Protein AF-A0A6I6A9C6-F1 (afdb_monomer_lite)

pLDDT: mean 93.81, std 5.61, range [63.25, 98.75]

Secondary structure (DSSP, 8-state):
-HHHHHHHHHHHHHHHHHHHHHHHHHHHHHHHHHHHHHHHHHHHHHHHHHHHHHHSSPPPSEEE-TT--EEEEHHHHHGGGGT-HHHHHT--TTS-TTSHHHHHHHT---GGGS-TT----BBTT-PBEESEEE-TTTS-BT----GGG-TT-GGG-EEEEEBSS--EETT-TT-B----S-TTSSTTSBSBGGGTEEEEEETTS-EEEEETTS-HHHHHHHHTPSS---HHHH---S----BSS-EEEEEEPP--TT-SEEEEEEEEE-TTS-EEEEEEEEEE-TTT-TTS-TT--PEEEEEE-TT--HHHHHHTSSGGGSS-HHHHHHHHHHHHHHHHTS--

Radius of gyration: 24.63 Å; chains: 1; bounding box: 53×82×63 Å

Structure (mmCIF, N/CA/C/O backbone):
data_AF-A0A6I6A9C6-F1
#
_entry.id   AF-A0A6I6A9C6-F1
#
loop_
_atom_site.group_PDB
_atom_site.id
_atom_site.type_symbol
_atom_site.label_atom_id
_atom_site.label_alt_id
_atom_site.label_comp_id
_atom_site.label_asym_id
_atom_site.label_entity_id
_atom_site.label_seq_id
_atom_site.pdbx_PDB_ins_code
_atom_site.Cartn_x
_atom_site.Cartn_y
_atom_site.Cartn_z
_atom_site.occupancy
_atom_site.B_iso_or_equiv
_atom_site.auth_seq_id
_atom_site.auth_comp_id
_atom_site.auth_asym_id
_atom_site.auth_atom_id
_atom_site.pdbx_PDB_model_num
ATOM 1 N N . MET A 1 1 ? 24.582 57.643 11.904 1.00 63.25 1 MET A N 1
ATOM 2 C CA . MET A 1 1 ? 24.305 56.625 12.946 1.00 63.25 1 MET A CA 1
ATOM 3 C C . MET A 1 1 ? 22.810 56.302 13.083 1.00 63.25 1 MET A C 1
ATOM 5 O O . MET A 1 1 ? 22.459 55.136 13.010 1.00 63.25 1 MET A O 1
ATOM 9 N N . GLN A 1 2 ? 21.915 57.295 13.163 1.00 69.06 2 GLN A N 1
ATOM 10 C CA . GLN A 1 2 ? 20.462 57.105 13.378 1.00 69.06 2 GLN A CA 1
ATOM 11 C C . GLN A 1 2 ? 19.704 56.294 12.297 1.00 69.06 2 GLN A C 1
ATOM 13 O O . GLN A 1 2 ? 18.764 55.567 12.618 1.00 69.06 2 GLN A O 1
ATOM 18 N N . ARG A 1 3 ? 20.130 56.362 11.024 1.00 76.12 3 ARG A N 1
ATOM 19 C CA . ARG A 1 3 ? 19.509 55.597 9.920 1.00 76.12 3 ARG A CA 1
ATOM 20 C C . ARG A 1 3 ? 19.696 54.080 10.058 1.00 76.12 3 ARG A C 1
ATOM 22 O O . ARG A 1 3 ? 18.767 53.334 9.784 1.00 76.12 3 ARG A O 1
ATOM 29 N N . TRP A 1 4 ? 20.856 53.634 10.542 1.00 85.12 4 TRP A N 1
ATOM 30 C CA . TRP A 1 4 ? 21.154 52.208 10.722 1.00 85.12 4 TRP A CA 1
ATOM 31 C C . TRP A 1 4 ? 20.394 51.603 11.904 1.00 85.12 4 TRP A C 1
ATOM 33 O O . TRP A 1 4 ? 19.909 50.484 11.802 1.00 85.12 4 TRP A O 1
ATOM 43 N N . ILE A 1 5 ? 20.211 52.369 12.985 1.00 90.38 5 ILE A N 1
ATOM 44 C CA . ILE A 1 5 ? 19.436 51.934 14.159 1.00 90.38 5 ILE A CA 1
ATOM 45 C C . ILE A 1 5 ? 17.993 51.608 13.760 1.00 90.38 5 ILE A C 1
ATOM 47 O O . ILE A 1 5 ? 17.482 50.552 14.113 1.00 90.38 5 ILE A O 1
ATOM 51 N N . SER A 1 6 ? 17.357 52.480 12.973 1.00 90.69 6 SER A N 1
ATOM 52 C CA . SER A 1 6 ? 15.967 52.278 12.537 1.00 90.69 6 SER A CA 1
ATOM 53 C C . SER A 1 6 ? 15.816 51.013 11.683 1.00 90.69 6 SER A C 1
ATOM 55 O O . SER A 1 6 ? 14.881 50.244 11.875 1.00 90.69 6 SER A O 1
ATOM 57 N N . VAL A 1 7 ? 16.774 50.759 10.786 1.00 94.19 7 VAL A N 1
ATOM 58 C CA . VAL A 1 7 ? 16.801 49.547 9.952 1.00 94.19 7 VAL A CA 1
ATOM 59 C C . VAL A 1 7 ? 16.990 48.287 10.803 1.00 94.19 7 VAL A C 1
ATOM 61 O O . VAL A 1 7 ? 16.280 47.307 10.598 1.00 94.19 7 VAL A O 1
ATOM 64 N N . ILE A 1 8 ? 17.886 48.321 11.796 1.00 95.12 8 ILE A N 1
ATOM 65 C CA . ILE A 1 8 ? 18.123 47.193 12.712 1.00 95.12 8 ILE A CA 1
ATOM 66 C C . ILE A 1 8 ? 16.869 46.878 13.534 1.00 95.12 8 ILE A C 1
ATOM 68 O O . ILE A 1 8 ? 16.498 45.715 13.648 1.00 95.12 8 ILE A O 1
ATOM 72 N N . VAL A 1 9 ? 16.187 47.895 14.069 1.00 94.94 9 VAL A N 1
ATOM 73 C CA . VAL A 1 9 ? 14.951 47.696 14.844 1.00 94.94 9 VAL A CA 1
ATOM 74 C C . VAL A 1 9 ? 13.868 47.038 13.987 1.00 94.94 9 VAL A C 1
ATOM 76 O O . VAL A 1 9 ? 13.233 46.086 14.434 1.00 94.94 9 VAL A O 1
ATOM 79 N N . VAL A 1 10 ? 13.689 47.489 12.743 1.00 95.50 10 VAL A N 1
ATOM 80 C CA . VAL A 1 10 ? 12.710 46.896 11.817 1.00 95.50 10 VAL A CA 1
ATOM 81 C C . VAL A 1 10 ? 13.062 45.441 11.484 1.00 95.50 10 VAL A C 1
ATOM 83 O O . VAL A 1 10 ? 12.184 44.581 11.517 1.00 95.50 10 VAL A O 1
ATOM 86 N N . LEU A 1 11 ? 14.338 45.136 11.234 1.00 96.19 11 LEU A N 1
ATOM 87 C CA . LEU A 1 11 ? 14.807 43.763 11.008 1.00 96.19 11 LEU A CA 1
ATOM 88 C C . LEU A 1 11 ? 14.559 42.854 12.220 1.00 96.19 11 LEU A C 1
ATOM 90 O O . LEU A 1 11 ? 14.068 41.740 12.055 1.00 96.19 11 LEU A O 1
ATOM 94 N N . LEU A 1 12 ? 14.846 43.332 13.434 1.00 96.19 12 LEU A N 1
ATOM 95 C CA . LEU A 1 12 ? 14.602 42.577 14.666 1.00 96.19 12 LEU A CA 1
ATOM 96 C C . LEU A 1 12 ? 13.112 42.285 14.876 1.00 96.19 12 LEU A C 1
ATOM 98 O O . LEU A 1 12 ? 12.758 41.175 15.270 1.00 96.19 12 LEU A O 1
ATOM 102 N N . LEU A 1 13 ? 12.237 43.244 14.563 1.00 96.12 13 LEU A N 1
ATOM 103 C CA . LEU A 1 13 ? 10.790 43.036 14.618 1.00 96.12 13 LEU A CA 1
ATOM 104 C C . LEU A 1 13 ? 10.323 41.987 13.602 1.00 96.12 13 LEU A C 1
ATOM 106 O O . LEU A 1 13 ? 9.527 41.123 13.960 1.00 96.12 13 LEU A O 1
ATOM 110 N N . ILE A 1 14 ? 10.835 42.012 12.367 1.00 95.19 14 ILE A N 1
ATOM 111 C CA . ILE A 1 14 ? 10.503 40.996 11.354 1.00 95.19 14 ILE A CA 1
ATOM 112 C C . ILE A 1 14 ? 10.921 39.598 11.831 1.00 95.19 14 ILE A C 1
ATOM 114 O O . ILE A 1 14 ? 10.122 38.666 11.756 1.00 95.19 14 ILE A O 1
ATOM 118 N N . ILE A 1 15 ? 12.141 39.449 12.356 1.00 95.75 15 ILE A N 1
ATOM 119 C CA . ILE A 1 15 ? 12.639 38.161 12.863 1.00 95.75 15 ILE A CA 1
ATOM 120 C C . ILE A 1 15 ? 11.771 37.659 14.024 1.00 95.75 15 ILE A C 1
ATOM 122 O O . ILE A 1 15 ? 11.422 36.480 14.053 1.00 95.75 15 ILE A O 1
ATOM 126 N N . LEU A 1 16 ? 11.372 38.543 14.945 1.00 93.56 16 LEU A N 1
ATOM 127 C CA . LEU A 1 16 ? 10.473 38.197 16.047 1.00 93.56 16 LEU A CA 1
ATOM 128 C C . LEU A 1 16 ? 9.114 37.697 15.536 1.00 93.56 16 LEU A C 1
ATOM 130 O O . LEU A 1 16 ? 8.640 36.656 15.983 1.00 93.56 16 LEU A O 1
ATOM 134 N N . VAL A 1 17 ? 8.501 38.409 14.585 1.00 93.56 17 VAL A N 1
ATOM 135 C CA . VAL A 1 17 ? 7.206 38.016 14.008 1.00 93.56 17 VAL A CA 1
ATOM 136 C C . VAL A 1 17 ? 7.312 36.663 13.302 1.00 93.56 17 VAL A C 1
ATOM 138 O O . VAL A 1 17 ? 6.497 35.782 13.563 1.00 93.56 17 VAL A O 1
ATOM 141 N N . ILE A 1 18 ? 8.340 36.450 12.473 1.00 89.81 18 ILE A N 1
ATOM 142 C CA . ILE A 1 18 ? 8.567 35.161 11.798 1.00 89.81 18 ILE A CA 1
ATOM 143 C C . ILE A 1 18 ? 8.772 34.036 12.824 1.00 89.81 18 ILE A C 1
ATOM 145 O O . ILE A 1 18 ? 8.188 32.961 12.677 1.00 89.81 18 ILE A O 1
ATOM 149 N N . GLY A 1 19 ? 9.550 34.288 13.882 1.00 87.81 19 GLY A N 1
ATOM 150 C CA . GLY A 1 19 ? 9.798 33.322 14.954 1.00 87.81 19 GLY A CA 1
ATOM 151 C C . GLY A 1 19 ? 8.527 32.897 15.693 1.00 87.81 19 GLY A C 1
ATOM 152 O O . GLY A 1 19 ? 8.386 31.728 16.036 1.00 87.81 19 GLY A O 1
ATOM 153 N N . LEU A 1 20 ? 7.570 33.811 15.879 1.00 88.06 20 LEU A N 1
ATOM 154 C CA . LEU A 1 20 ? 6.271 33.502 16.487 1.00 88.06 20 LEU A CA 1
ATOM 155 C C . LEU A 1 20 ? 5.317 32.773 15.526 1.00 88.06 20 LEU A C 1
ATOM 157 O O . LEU A 1 20 ? 4.457 32.019 15.977 1.00 88.06 20 LEU A O 1
ATOM 161 N N . MET A 1 21 ? 5.458 32.971 14.211 1.00 83.94 21 MET A N 1
ATOM 162 C CA . MET A 1 21 ? 4.594 32.340 13.205 1.00 83.94 21 MET A CA 1
ATOM 163 C C . MET A 1 21 ? 5.014 30.907 12.850 1.00 83.94 21 MET A C 1
ATOM 165 O O . MET A 1 21 ? 4.157 30.097 12.501 1.00 83.94 21 MET A O 1
ATOM 169 N N . MET A 1 22 ? 6.303 30.567 12.942 1.00 84.25 22 MET A N 1
ATOM 170 C CA . MET A 1 22 ? 6.815 29.251 12.533 1.00 84.25 22 MET A CA 1
ATOM 171 C C . MET A 1 22 ? 6.166 28.069 13.290 1.00 84.25 22 MET A C 1
ATOM 173 O O . MET A 1 22 ? 5.678 27.160 12.613 1.00 84.25 22 MET A O 1
ATOM 177 N N . PRO A 1 23 ? 6.027 28.088 14.636 1.00 79.94 23 PRO A N 1
ATOM 178 C CA . PRO A 1 23 ? 5.360 27.004 15.364 1.00 79.94 23 PRO A CA 1
ATOM 179 C C . PRO A 1 23 ? 3.884 26.844 14.976 1.00 79.94 23 PRO A C 1
ATOM 181 O O . PRO A 1 23 ? 3.383 25.727 14.858 1.00 79.94 23 PRO A O 1
ATOM 184 N N . ALA A 1 24 ? 3.187 27.957 14.723 1.00 80.56 24 ALA A N 1
ATOM 185 C CA . ALA A 1 24 ? 1.782 27.940 14.320 1.00 80.56 24 ALA A CA 1
ATOM 186 C C . ALA A 1 24 ? 1.589 27.330 12.917 1.00 80.56 24 ALA A C 1
ATOM 188 O O . ALA A 1 24 ? 0.635 26.583 12.679 1.00 80.56 24 ALA A O 1
ATOM 189 N N . VAL A 1 25 ? 2.514 27.594 11.986 1.00 82.69 25 VAL A N 1
ATOM 190 C CA . VAL A 1 25 ? 2.496 26.993 10.641 1.00 82.69 25 VAL A CA 1
ATOM 191 C C . VAL A 1 25 ? 2.710 25.481 10.715 1.00 82.69 25 VAL A C 1
ATOM 193 O O . VAL A 1 25 ? 2.054 24.732 9.990 1.00 82.69 25 VAL A O 1
ATOM 196 N N . GLU A 1 26 ? 3.591 25.008 11.595 1.00 82.06 26 GLU A N 1
ATOM 197 C CA . GLU A 1 26 ? 3.828 23.575 11.783 1.00 82.06 26 GLU A CA 1
ATOM 198 C C . GLU A 1 26 ? 2.620 22.860 12.391 1.00 82.06 26 GLU A C 1
ATOM 200 O O . GLU A 1 26 ? 2.215 21.820 11.869 1.00 82.06 26 GLU A O 1
ATOM 205 N N . GLN A 1 27 ? 1.985 23.444 13.413 1.00 81.56 27 GLN A N 1
ATOM 206 C CA . GLN A 1 27 ? 0.740 22.919 13.987 1.00 81.56 27 GLN A CA 1
ATOM 207 C C . GLN A 1 27 ? -0.358 22.803 12.923 1.00 81.56 27 GLN A C 1
ATOM 209 O O . GLN A 1 27 ? -0.927 21.729 12.735 1.00 81.56 27 GLN A O 1
ATOM 214 N N . THR A 1 28 ? -0.559 23.864 12.138 1.00 82.06 28 THR A N 1
ATOM 215 C CA . THR A 1 28 ? -1.542 23.879 11.043 1.00 82.06 28 THR A CA 1
ATOM 216 C C . THR A 1 28 ? -1.254 22.789 10.005 1.00 82.06 28 THR A C 1
ATOM 218 O O . THR A 1 28 ? -2.161 22.105 9.531 1.00 82.06 28 THR A O 1
ATOM 221 N N . ARG A 1 29 ? 0.022 22.572 9.651 1.00 89.06 29 ARG A N 1
ATOM 222 C CA . ARG A 1 29 ? 0.420 21.503 8.718 1.00 89.06 29 ARG A CA 1
ATOM 223 C C . ARG A 1 29 ? 0.117 20.115 9.276 1.00 89.06 29 ARG A C 1
ATOM 225 O O . ARG A 1 29 ? -0.312 19.250 8.515 1.00 89.06 29 ARG A O 1
ATOM 232 N N . GLN A 1 30 ? 0.336 19.887 10.569 1.00 89.50 30 GLN A N 1
ATOM 233 C CA . GLN A 1 30 ? 0.032 18.601 11.201 1.00 89.50 30 GLN A CA 1
ATOM 234 C C . GLN A 1 30 ? -1.476 18.350 11.284 1.00 89.50 30 GLN A C 1
ATOM 236 O O . GLN A 1 30 ? -1.928 17.250 10.975 1.00 89.50 30 GLN A O 1
ATOM 241 N N . GLU A 1 31 ? -2.271 19.371 11.595 1.00 89.12 31 GLU A N 1
ATOM 242 C CA . GLU A 1 31 ? -3.734 19.279 11.566 1.00 89.12 31 GLU A CA 1
ATOM 243 C C . GLU A 1 31 ? -4.273 19.001 10.157 1.00 89.12 31 GLU A C 1
ATOM 245 O O . GLU A 1 31 ? -5.179 18.179 9.989 1.00 89.12 31 GLU A O 1
ATOM 250 N N . ALA A 1 32 ? -3.684 19.621 9.130 1.00 92.69 32 ALA A N 1
ATOM 251 C CA . ALA A 1 32 ? -4.022 19.348 7.736 1.00 92.69 32 ALA A CA 1
ATOM 252 C C . ALA A 1 32 ? -3.692 17.897 7.347 1.00 92.69 32 ALA A C 1
ATOM 254 O O . ALA A 1 32 ? -4.529 17.214 6.759 1.00 92.69 32 ALA A O 1
ATOM 255 N N . ARG A 1 33 ? -2.512 17.388 7.730 1.00 95.81 33 ARG A N 1
ATOM 256 C CA . ARG A 1 33 ? -2.121 15.982 7.508 1.00 95.81 33 ARG A CA 1
ATOM 257 C C . ARG A 1 33 ? -3.072 15.010 8.200 1.00 95.81 33 ARG A C 1
ATOM 259 O O . ARG A 1 33 ? -3.525 14.052 7.577 1.00 95.81 33 ARG A O 1
ATOM 266 N N . ARG A 1 34 ? -3.429 15.297 9.453 1.00 96.06 34 ARG A N 1
ATOM 267 C CA . ARG A 1 34 ? -4.398 14.521 10.234 1.00 96.06 34 ARG A CA 1
ATOM 268 C C . ARG A 1 34 ? -5.779 14.515 9.576 1.00 96.06 34 ARG A C 1
ATOM 270 O O . ARG A 1 34 ? -6.400 13.461 9.453 1.00 96.06 34 ARG A O 1
ATOM 277 N N . SER A 1 35 ? -6.242 15.670 9.103 1.00 96.94 35 SER A N 1
ATOM 278 C CA . SER A 1 35 ? -7.519 15.808 8.392 1.00 96.94 35 SER A CA 1
ATOM 279 C C . SER A 1 35 ? -7.522 15.058 7.059 1.00 96.94 35 SER A C 1
ATOM 281 O O . SER A 1 35 ? -8.507 14.403 6.724 1.00 96.94 35 SER A O 1
ATOM 283 N N . GLN A 1 36 ? -6.409 15.091 6.327 1.00 97.62 36 GLN A N 1
ATOM 284 C CA . GLN A 1 36 ? -6.249 14.352 5.079 1.00 97.62 36 GLN A CA 1
ATOM 285 C C . GLN A 1 36 ? -6.203 12.831 5.314 1.00 97.62 36 GLN A C 1
ATOM 287 O O . GLN A 1 36 ? -6.816 12.087 4.559 1.00 97.62 36 GLN A O 1
ATOM 292 N N . SER A 1 37 ? -5.562 12.358 6.385 1.00 98.00 37 SER A N 1
ATOM 293 C CA . SER A 1 37 ? -5.589 10.937 6.776 1.00 98.00 37 SER A CA 1
ATOM 294 C C . SER A 1 37 ? -6.999 10.462 7.136 1.00 98.00 37 SER A C 1
ATOM 296 O O . SER A 1 37 ? -7.478 9.435 6.655 1.00 98.00 37 SER A O 1
ATOM 298 N N . LYS A 1 38 ? -7.739 11.283 7.892 1.00 98.50 38 LYS A N 1
ATOM 299 C CA . LYS A 1 38 ? -9.165 11.058 8.148 1.00 98.50 38 LYS A CA 1
ATOM 300 C C . LYS A 1 38 ? -9.969 10.985 6.846 1.00 98.50 38 LYS A C 1
ATOM 302 O O . LYS A 1 38 ? -10.853 10.140 6.731 1.00 98.50 38 LYS A O 1
ATOM 307 N N . TYR A 1 39 ? -9.679 11.848 5.871 1.00 98.25 39 TYR A N 1
ATOM 308 C CA . TYR A 1 39 ? -10.311 11.802 4.552 1.00 98.25 39 TYR A CA 1
ATOM 309 C C . TYR A 1 39 ? -9.955 10.524 3.780 1.00 98.25 39 TYR A C 1
ATOM 311 O O . TYR A 1 39 ? -10.848 9.905 3.210 1.00 98.25 39 TYR A O 1
ATOM 319 N N . ASN A 1 40 ? -8.702 10.069 3.824 1.00 98.56 40 ASN A N 1
ATOM 320 C CA . ASN A 1 40 ? -8.286 8.801 3.224 1.00 98.56 40 ASN A CA 1
ATOM 321 C C . ASN A 1 40 ? -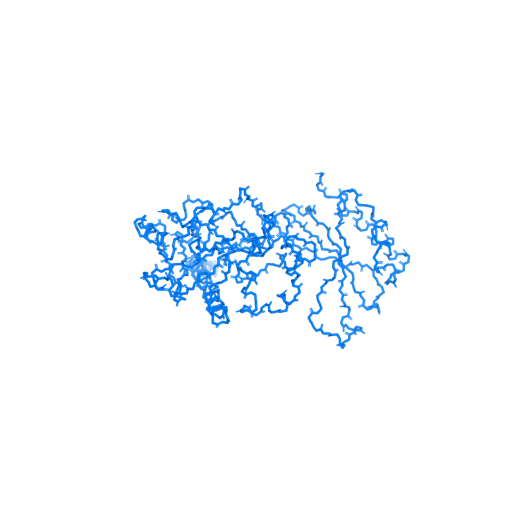9.082 7.616 3.802 1.00 98.56 40 ASN A C 1
ATOM 323 O O . ASN A 1 40 ? -9.657 6.838 3.045 1.00 98.56 40 ASN A O 1
ATOM 327 N N . LEU A 1 41 ? -9.226 7.531 5.132 1.00 98.75 41 LEU A N 1
ATOM 328 C CA . LEU A 1 41 ? -10.092 6.530 5.773 1.00 98.75 41 LEU A CA 1
ATOM 329 C C . LEU A 1 41 ? -11.565 6.671 5.370 1.00 98.75 41 LEU A C 1
ATOM 331 O O . LEU A 1 41 ? -12.250 5.666 5.214 1.00 98.75 41 LEU A O 1
ATOM 335 N N . LYS A 1 42 ? -12.067 7.897 5.173 1.00 98.62 42 LYS A N 1
ATOM 336 C CA . LYS A 1 42 ? -13.427 8.118 4.654 1.00 98.62 42 LYS A CA 1
ATOM 337 C C . LYS A 1 42 ? -13.593 7.591 3.228 1.00 98.62 42 LYS A C 1
ATOM 339 O O . LYS A 1 42 ? -14.624 6.992 2.948 1.00 98.62 42 LYS A O 1
ATOM 344 N N . GLN A 1 43 ? -12.600 7.782 2.358 1.00 98.50 43 GLN A N 1
ATOM 345 C CA . GLN A 1 43 ? -12.605 7.219 1.003 1.00 98.50 43 GLN A CA 1
ATOM 346 C C . GLN A 1 43 ? -12.567 5.688 1.038 1.00 98.50 43 GLN A C 1
ATOM 348 O O . GLN A 1 43 ? -13.362 5.045 0.362 1.00 98.50 43 GLN A O 1
ATOM 353 N N . ILE A 1 44 ? -11.725 5.100 1.896 1.00 98.69 44 ILE A N 1
ATOM 354 C CA . ILE A 1 44 ? -11.687 3.647 2.118 1.00 98.69 44 ILE A CA 1
ATOM 355 C C . ILE A 1 44 ? -13.047 3.136 2.616 1.00 98.69 44 ILE A C 1
ATOM 357 O O . ILE A 1 44 ? -13.570 2.170 2.074 1.00 98.69 44 ILE A O 1
ATOM 361 N N . GLY A 1 45 ? -13.653 3.792 3.609 1.00 98.44 45 GLY A N 1
ATOM 362 C CA . GLY A 1 45 ? -14.967 3.407 4.129 1.00 98.44 45 GLY A CA 1
ATOM 363 C C . GLY A 1 45 ? -16.070 3.480 3.076 1.00 98.44 45 GLY A C 1
ATOM 364 O O . GLY A 1 45 ? -16.859 2.548 2.956 1.00 98.44 45 GLY A O 1
ATOM 365 N N . LEU A 1 46 ? -16.091 4.541 2.266 1.00 98.62 46 LEU A N 1
ATOM 366 C CA . LEU A 1 46 ? -17.025 4.661 1.146 1.00 98.62 46 LEU A CA 1
ATOM 367 C C . LEU A 1 46 ? -16.825 3.535 0.121 1.00 98.62 46 LEU A C 1
ATOM 369 O O . LEU A 1 46 ? -17.798 2.914 -0.299 1.00 98.62 46 LEU A O 1
ATOM 373 N N . ALA A 1 47 ? -15.575 3.232 -0.233 1.00 98.69 47 ALA A N 1
ATOM 374 C CA . ALA A 1 47 ? -15.248 2.134 -1.135 1.00 98.69 47 ALA A CA 1
ATOM 375 C C . ALA A 1 47 ? -15.719 0.776 -0.593 1.00 98.69 47 ALA A C 1
ATOM 377 O O . ALA A 1 47 ? -16.270 -0.027 -1.343 1.00 98.69 47 ALA A O 1
ATOM 378 N N . VAL A 1 48 ? -15.565 0.535 0.712 1.00 98.62 48 VAL A N 1
ATOM 379 C CA . VAL A 1 48 ? -16.056 -0.684 1.367 1.00 98.62 48 VAL A CA 1
ATOM 380 C C . VAL A 1 48 ? -17.583 -0.774 1.330 1.00 98.62 48 VAL A C 1
ATOM 382 O O . VAL A 1 48 ? -18.113 -1.845 1.045 1.00 98.62 48 VAL A O 1
ATOM 385 N N . HIS A 1 49 ? -18.300 0.328 1.566 1.00 98.50 49 HIS A N 1
ATOM 386 C CA . HIS A 1 49 ? -19.760 0.342 1.441 1.00 98.50 49 HIS A CA 1
ATOM 387 C C . HIS A 1 49 ? -20.216 0.074 0.005 1.00 98.50 49 HIS A C 1
ATOM 389 O O . HIS A 1 49 ? -21.099 -0.754 -0.198 1.00 98.50 49 HIS A O 1
ATOM 395 N N . ASN A 1 50 ? -19.568 0.680 -0.993 1.00 98.50 50 ASN A N 1
ATOM 396 C CA . ASN A 1 50 ? -19.881 0.413 -2.397 1.00 98.50 50 ASN A CA 1
ATOM 397 C C . ASN A 1 50 ? -19.605 -1.055 -2.774 1.00 98.50 50 ASN A C 1
ATOM 399 O O . ASN A 1 50 ? -20.409 -1.676 -3.471 1.00 98.50 50 ASN A O 1
ATOM 403 N N . TYR A 1 51 ? -18.506 -1.634 -2.272 1.00 98.56 51 TYR A N 1
ATOM 404 C CA . TYR A 1 51 ? -18.226 -3.062 -2.429 1.00 98.56 51 TYR A CA 1
ATOM 405 C C . TYR A 1 51 ? -19.343 -3.911 -1.811 1.00 98.56 51 TYR A C 1
ATOM 407 O O . TYR A 1 51 ? -19.867 -4.805 -2.478 1.00 98.56 51 TYR A O 1
ATOM 415 N N . HIS A 1 52 ? -19.741 -3.608 -0.572 1.00 98.38 52 HIS A N 1
ATOM 416 C CA . HIS A 1 52 ? -20.815 -4.305 0.133 1.00 98.38 52 HIS A CA 1
ATOM 417 C C . HIS A 1 52 ? -22.157 -4.201 -0.594 1.00 98.38 52 HIS A C 1
ATOM 419 O O . HIS A 1 52 ? -22.871 -5.194 -0.716 1.00 98.38 52 HIS A O 1
ATOM 425 N N . ASP A 1 53 ? -22.505 -3.037 -1.131 1.00 97.88 53 ASP A N 1
ATOM 426 C CA . ASP A 1 53 ? -23.752 -2.859 -1.871 1.00 97.88 53 ASP A CA 1
ATOM 427 C C . ASP A 1 53 ? -23.807 -3.743 -3.123 1.00 97.88 53 ASP A C 1
ATOM 429 O O . ASP A 1 53 ? -24.868 -4.301 -3.429 1.00 97.88 53 ASP A O 1
ATOM 433 N N . ALA A 1 54 ? -22.668 -3.933 -3.794 1.00 97.94 54 ALA A N 1
ATOM 434 C CA . ALA A 1 54 ? -22.539 -4.795 -4.965 1.00 97.94 54 ALA A CA 1
ATOM 435 C C . ALA A 1 54 ? -22.457 -6.298 -4.621 1.00 97.94 54 ALA A C 1
ATOM 437 O O . ALA A 1 54 ? -23.076 -7.108 -5.308 1.00 97.94 54 ALA A O 1
ATOM 438 N N . HIS A 1 55 ? -21.738 -6.676 -3.557 1.00 98.00 55 HIS A N 1
ATOM 439 C CA . HIS A 1 55 ? -21.388 -8.076 -3.251 1.00 98.00 55 HIS A CA 1
ATOM 440 C C . HIS A 1 55 ? -22.170 -8.683 -2.077 1.00 98.00 55 HIS A C 1
ATOM 442 O O . HIS A 1 55 ? -22.116 -9.890 -1.860 1.00 98.00 55 HIS A O 1
ATOM 448 N N . LYS A 1 56 ? -22.914 -7.862 -1.327 1.00 97.50 56 LYS A N 1
ATOM 449 C CA . LYS A 1 56 ? -23.679 -8.218 -0.113 1.00 97.50 56 LYS A CA 1
ATOM 450 C C . LYS A 1 56 ? -22.839 -8.742 1.056 1.00 97.50 56 LYS A C 1
ATOM 452 O O . LYS A 1 56 ? -23.376 -9.286 2.016 1.00 97.50 56 LYS A O 1
ATOM 457 N N . CYS A 1 57 ? -21.529 -8.538 0.996 1.00 97.94 57 CYS A N 1
ATOM 458 C CA . CYS A 1 57 ? -20.586 -8.772 2.077 1.00 97.94 57 CYS A CA 1
ATOM 459 C C . CYS A 1 57 ? -19.451 -7.743 1.998 1.00 97.94 57 CYS A C 1
ATOM 461 O O . CYS A 1 57 ? -19.239 -7.107 0.967 1.00 97.94 57 CYS A O 1
ATOM 463 N N . LEU A 1 58 ? -18.712 -7.575 3.088 1.00 98.31 58 LEU A N 1
ATOM 464 C CA . LEU A 1 58 ? -17.429 -6.882 3.091 1.00 98.31 58 LEU A CA 1
ATOM 465 C C . LEU A 1 58 ? -16.428 -7.625 2.189 1.00 98.31 58 LEU A C 1
ATOM 467 O O . LEU A 1 58 ? -16.596 -8.829 1.962 1.00 98.31 58 LEU A O 1
ATOM 471 N N . PRO A 1 59 ? -15.386 -6.944 1.675 1.00 98.19 59 PRO A N 1
ATOM 472 C CA . PRO A 1 59 ? -14.339 -7.630 0.933 1.00 98.19 59 PRO A CA 1
ATOM 473 C C . PRO A 1 59 ? -13.661 -8.682 1.823 1.00 98.19 59 PRO A C 1
ATOM 475 O O . PRO A 1 59 ? -13.461 -8.422 3.015 1.00 98.19 59 PRO A O 1
ATOM 478 N N . PRO A 1 60 ? -13.270 -9.843 1.266 1.00 97.88 60 PRO A N 1
ATOM 479 C CA . PRO A 1 60 ? -12.463 -10.799 2.008 1.00 97.88 60 PRO A CA 1
ATOM 480 C C . PRO A 1 60 ? -11.172 -10.112 2.448 1.00 97.88 60 PRO A C 1
ATOM 482 O O . PRO A 1 60 ? -10.553 -9.412 1.643 1.00 97.88 60 PRO A O 1
ATOM 485 N N . GLY A 1 61 ? -10.743 -10.325 3.697 1.00 97.12 61 GLY A N 1
ATOM 486 C CA . GLY A 1 61 ? -9.479 -9.775 4.208 1.00 97.12 61 GLY A CA 1
ATOM 487 C C . GLY A 1 61 ? -8.307 -10.066 3.279 1.00 97.12 61 GLY A C 1
ATOM 488 O O . GLY A 1 61 ? -7.509 -9.187 2.949 1.00 97.12 61 GLY A O 1
ATOM 489 N N . GLY A 1 62 ? -8.281 -11.305 2.803 1.00 97.12 62 GLY A N 1
ATOM 490 C CA . GLY A 1 62 ? -7.491 -11.743 1.671 1.00 97.12 62 GLY A CA 1
ATOM 491 C C . GLY A 1 62 ? -8.102 -12.993 1.069 1.00 97.12 62 GLY A C 1
ATOM 492 O O . GLY A 1 62 ? -8.765 -13.762 1.765 1.00 97.12 62 GLY A O 1
ATOM 493 N N . VAL A 1 63 ? -7.863 -13.193 -0.219 1.00 97.44 63 VAL A N 1
ATOM 494 C CA . VAL A 1 63 ? -8.149 -14.443 -0.916 1.00 97.44 63 VAL A CA 1
ATOM 495 C C . VAL A 1 63 ? -6.907 -15.321 -0.815 1.00 97.44 63 VAL A C 1
ATOM 497 O O . VAL A 1 63 ? -5.831 -14.934 -1.272 1.00 97.44 63 VAL A O 1
ATOM 500 N N . ILE A 1 64 ? -7.040 -16.478 -0.175 1.00 96.19 64 ILE A N 1
ATOM 501 C CA . ILE A 1 64 ? -5.971 -17.462 -0.020 1.00 96.19 64 ILE A CA 1
ATOM 502 C C . ILE A 1 64 ? -6.486 -18.780 -0.586 1.00 96.19 64 ILE A C 1
ATOM 504 O O . ILE A 1 64 ? -7.557 -19.252 -0.191 1.00 96.19 64 ILE A O 1
ATOM 508 N N . ARG A 1 65 ? -5.737 -19.345 -1.530 1.00 94.62 65 ARG A N 1
ATOM 509 C CA . ARG A 1 65 ? -6.080 -20.604 -2.191 1.00 94.62 65 ARG A CA 1
ATOM 510 C C . ARG A 1 65 ? -5.863 -21.788 -1.237 1.00 94.62 65 ARG A C 1
ATOM 512 O O . ARG A 1 65 ? -5.186 -21.661 -0.222 1.00 94.62 65 ARG A O 1
ATOM 519 N N . GLU A 1 66 ? -6.470 -22.932 -1.545 1.00 90.94 66 GLU A N 1
ATOM 520 C CA . GLU A 1 66 ? -6.423 -24.142 -0.703 1.00 90.94 66 GLU A CA 1
ATOM 521 C C . GLU A 1 66 ? -5.002 -24.678 -0.461 1.00 90.94 66 GLU A C 1
ATOM 523 O O . GLU A 1 66 ? -4.755 -25.319 0.553 1.00 90.94 66 GLU A O 1
ATOM 528 N N . ASP A 1 67 ? -4.061 -24.388 -1.359 1.00 92.69 67 ASP A N 1
ATOM 529 C CA . ASP A 1 67 ? -2.635 -24.719 -1.248 1.00 92.69 67 ASP A CA 1
ATOM 530 C C . ASP A 1 67 ? -1.815 -23.637 -0.514 1.00 92.69 67 ASP A C 1
ATOM 532 O O . ASP A 1 67 ? -0.602 -23.547 -0.691 1.00 92.69 67 ASP A O 1
ATOM 536 N N . ASP A 1 68 ? -2.480 -22.796 0.285 1.00 90.00 68 ASP A N 1
ATOM 537 C CA . ASP A 1 68 ? -1.915 -21.669 1.039 1.00 90.00 68 ASP A CA 1
ATOM 538 C C . ASP A 1 68 ? -1.266 -20.563 0.189 1.00 90.00 68 ASP A C 1
ATOM 540 O O . ASP A 1 68 ? -0.597 -19.659 0.705 1.00 90.00 68 ASP A O 1
ATOM 544 N N . VAL A 1 69 ? -1.524 -20.560 -1.119 1.00 94.06 69 VAL A N 1
ATOM 545 C CA . VAL A 1 69 ? -1.038 -19.506 -2.005 1.00 94.06 69 VAL A CA 1
ATOM 546 C C . VAL A 1 69 ? -1.811 -18.209 -1.771 1.00 94.06 69 VAL A C 1
ATOM 548 O O . VAL A 1 69 ? -3.042 -18.140 -1.836 1.00 94.06 69 VAL A O 1
ATOM 551 N N . SER A 1 70 ? -1.047 -17.157 -1.481 1.00 94.31 70 SER A N 1
ATOM 552 C CA . SER A 1 70 ? -1.545 -15.818 -1.176 1.00 94.31 70 SER A CA 1
ATOM 553 C C . SER A 1 70 ? -1.965 -15.119 -2.466 1.00 94.31 70 SER A C 1
ATOM 555 O O . SER A 1 70 ? -1.107 -14.680 -3.225 1.00 94.31 70 SER A O 1
ATOM 557 N N . MET A 1 71 ? -3.273 -15.008 -2.711 1.00 96.56 71 MET A N 1
ATOM 558 C CA . MET A 1 71 ? -3.795 -14.355 -3.913 1.00 96.56 71 MET A CA 1
ATOM 559 C C . MET A 1 71 ? -3.827 -12.843 -3.697 1.00 96.56 71 MET A C 1
ATOM 561 O O . MET A 1 71 ? -2.783 -12.219 -3.796 1.00 96.56 71 MET A O 1
ATOM 565 N N . HIS A 1 72 ? -4.959 -12.238 -3.319 1.00 97.38 72 HIS A N 1
ATOM 566 C CA . HIS A 1 72 ? -5.102 -10.774 -3.252 1.00 97.38 72 HIS A CA 1
ATOM 567 C C . HIS A 1 72 ? -5.725 -10.304 -1.936 1.00 97.38 72 HIS A C 1
ATOM 569 O O . HIS A 1 72 ? -6.635 -10.946 -1.416 1.00 97.38 72 HIS A O 1
ATOM 575 N N . GLY A 1 73 ? -5.266 -9.165 -1.408 1.00 97.19 73 GLY A N 1
ATOM 576 C CA . GLY A 1 73 ? -5.825 -8.550 -0.196 1.00 97.19 73 GLY A CA 1
ATOM 577 C C . GLY A 1 73 ? -7.085 -7.713 -0.420 1.00 97.19 73 GLY A C 1
ATOM 578 O O . GLY A 1 73 ? -7.358 -7.268 -1.537 1.00 97.19 73 GLY A O 1
ATOM 579 N N . TRP A 1 74 ? -7.807 -7.421 0.666 1.00 98.12 74 TRP A N 1
ATOM 580 C CA . TRP A 1 74 ? -9.050 -6.636 0.662 1.00 98.12 74 TRP A CA 1
ATOM 581 C C . TRP A 1 74 ? -8.919 -5.274 -0.027 1.00 98.12 74 TRP A C 1
ATOM 583 O O . TRP A 1 74 ? -9.826 -4.860 -0.741 1.00 98.12 74 TRP A O 1
ATOM 593 N N . ILE A 1 75 ? -7.773 -4.598 0.117 1.00 98.31 75 ILE A N 1
ATOM 594 C CA . ILE A 1 75 ? -7.510 -3.300 -0.525 1.00 98.31 75 ILE A CA 1
ATOM 595 C C . ILE A 1 75 ? -7.531 -3.423 -2.058 1.00 98.31 75 ILE A C 1
ATOM 597 O O . ILE A 1 75 ? -8.011 -2.517 -2.738 1.00 98.31 75 ILE A O 1
ATOM 601 N N . THR A 1 76 ? -7.088 -4.560 -2.612 1.00 98.19 76 THR A N 1
ATOM 602 C CA . THR A 1 76 ? -7.177 -4.840 -4.058 1.00 98.19 76 THR A CA 1
ATOM 603 C C . THR A 1 76 ? -8.627 -4.795 -4.531 1.00 98.19 76 THR A C 1
ATOM 605 O O . THR A 1 76 ? -8.929 -4.203 -5.564 1.00 98.19 76 THR A O 1
ATOM 608 N N . MET A 1 77 ? -9.539 -5.369 -3.745 1.00 98.06 77 MET A N 1
ATOM 609 C CA . MET A 1 77 ? -10.967 -5.436 -4.069 1.00 98.06 77 MET A CA 1
ATOM 610 C C . MET A 1 77 ? -11.649 -4.063 -4.040 1.00 98.06 77 MET A C 1
ATOM 612 O O . MET A 1 77 ? -12.738 -3.902 -4.588 1.00 98.06 77 MET A O 1
ATOM 616 N N . LEU A 1 78 ? -11.004 -3.064 -3.432 1.00 98.31 78 LEU A N 1
ATOM 617 C CA . LEU A 1 78 ? -11.514 -1.700 -3.345 1.00 98.31 78 LEU A CA 1
ATOM 618 C C . LEU A 1 78 ? -11.083 -0.800 -4.502 1.00 98.31 78 LEU A C 1
ATOM 620 O O . LEU A 1 78 ? -11.661 0.273 -4.656 1.00 98.31 78 LEU A O 1
ATOM 624 N N . LEU A 1 79 ? -10.106 -1.207 -5.321 1.00 97.88 79 LEU A N 1
ATOM 625 C CA . LEU A 1 79 ? -9.572 -0.371 -6.403 1.00 97.88 79 LEU A CA 1
ATOM 626 C C . LEU A 1 79 ? -10.656 0.201 -7.345 1.00 97.88 79 LEU A C 1
ATOM 628 O O . LEU A 1 79 ? -10.600 1.405 -7.612 1.00 97.88 79 LEU A O 1
ATOM 632 N N . PRO A 1 80 ? -11.680 -0.559 -7.791 1.00 97.38 80 PRO A N 1
ATOM 633 C CA . PRO A 1 80 ? -12.730 -0.011 -8.655 1.00 97.38 80 PRO A CA 1
ATOM 634 C C . PRO A 1 80 ? -13.533 1.123 -8.010 1.00 97.38 80 PRO A C 1
ATOM 636 O O . PRO A 1 80 ? -14.023 2.011 -8.700 1.00 97.38 80 PRO A O 1
ATOM 639 N N . TYR A 1 81 ? -13.636 1.115 -6.680 1.00 98.06 81 TYR A N 1
ATOM 640 C CA . TYR A 1 81 ? -14.395 2.087 -5.891 1.00 98.06 81 TYR A CA 1
ATOM 641 C C . TYR A 1 81 ? -13.532 3.244 -5.368 1.00 98.06 81 TYR A C 1
ATOM 643 O O . TYR A 1 81 ? -14.019 4.078 -4.607 1.00 98.06 81 TYR A O 1
ATOM 651 N N . LEU A 1 82 ? -12.254 3.277 -5.756 1.00 97.06 82 LEU A N 1
ATOM 652 C CA . LEU A 1 82 ? -11.266 4.301 -5.408 1.00 97.06 82 LEU A CA 1
ATOM 653 C C . LEU A 1 82 ? -10.717 5.002 -6.662 1.00 97.06 82 LEU A C 1
ATOM 655 O O . LEU A 1 82 ? -9.583 5.476 -6.657 1.00 97.06 82 LEU A O 1
ATOM 659 N N . ASP A 1 83 ? -11.490 5.015 -7.752 1.00 93.62 83 ASP A N 1
ATOM 660 C CA . ASP A 1 83 ? -11.079 5.535 -9.062 1.00 93.62 83 ASP A CA 1
ATOM 661 C C . ASP A 1 83 ? -9.807 4.860 -9.615 1.00 93.62 83 ASP A C 1
ATOM 663 O O . ASP A 1 83 ? -8.995 5.483 -10.295 1.00 93.62 83 ASP A O 1
ATOM 667 N N . GLN A 1 84 ? -9.596 3.574 -9.309 1.00 94.19 84 GLN A N 1
ATOM 668 C CA . GLN A 1 84 ? -8.479 2.758 -9.811 1.00 94.19 84 GLN A CA 1
ATOM 669 C C . GLN A 1 84 ? -8.983 1.558 -10.635 1.00 94.19 84 GLN A C 1
ATOM 671 O O . GLN A 1 84 ? -8.367 0.491 -10.635 1.00 94.19 84 GLN A O 1
ATOM 676 N N . SER A 1 85 ? -10.114 1.720 -11.333 1.00 92.75 85 SER A N 1
ATOM 677 C CA . SER A 1 85 ? -10.719 0.668 -12.170 1.00 92.75 85 SER A CA 1
ATOM 678 C C . SER A 1 85 ? -9.776 0.174 -13.272 1.00 92.75 85 SER A C 1
ATOM 680 O O . SER A 1 85 ? -9.716 -1.026 -13.531 1.00 92.75 85 SER A O 1
ATOM 682 N N . ASP A 1 86 ? -8.991 1.078 -13.860 1.00 89.69 86 ASP A N 1
ATOM 683 C CA . ASP A 1 86 ? -8.012 0.750 -14.899 1.00 89.69 86 ASP A CA 1
ATOM 684 C C . ASP A 1 86 ? -6.956 -0.230 -14.375 1.00 89.69 86 ASP A C 1
ATOM 686 O O . ASP A 1 86 ? -6.713 -1.274 -14.977 1.00 89.69 86 ASP A O 1
ATOM 690 N N . ASP A 1 87 ? -6.388 0.059 -13.201 1.00 92.31 87 ASP A N 1
ATOM 691 C CA . ASP A 1 87 ? -5.414 -0.817 -12.547 1.00 92.31 87 ASP A CA 1
ATOM 692 C C . ASP A 1 87 ? -6.045 -2.149 -12.126 1.00 92.31 87 ASP A C 1
ATOM 694 O O . ASP A 1 87 ? -5.427 -3.190 -12.315 1.00 92.31 87 ASP A O 1
ATOM 698 N N . TYR A 1 88 ? -7.281 -2.137 -11.615 1.00 95.19 88 TYR A N 1
ATOM 699 C CA . TYR A 1 88 ? -7.994 -3.361 -11.240 1.00 95.19 88 TYR A CA 1
ATOM 700 C C . TYR A 1 88 ? -8.219 -4.296 -12.434 1.00 95.19 88 TYR A C 1
ATOM 702 O O . TYR A 1 88 ? -8.009 -5.500 -12.321 1.00 95.19 88 TYR A O 1
ATOM 710 N N . SER A 1 89 ? -8.605 -3.747 -13.590 1.00 93.25 89 SER A N 1
ATOM 711 C CA . SER A 1 89 ? -8.871 -4.527 -14.808 1.00 93.25 89 SER A CA 1
ATOM 712 C C . SER A 1 89 ? -7.638 -5.239 -15.376 1.00 93.25 89 SER A C 1
ATOM 714 O O . SER A 1 89 ? -7.777 -6.179 -16.155 1.00 93.25 89 SER A O 1
ATOM 716 N N . ARG A 1 90 ? -6.439 -4.796 -14.980 1.00 91.19 90 ARG A N 1
ATOM 717 C CA . ARG A 1 90 ? -5.151 -5.345 -15.418 1.00 91.19 90 ARG A CA 1
ATOM 718 C C . ARG A 1 90 ? -4.609 -6.436 -14.499 1.00 91.19 90 ARG A C 1
ATOM 720 O O . ARG A 1 90 ? -3.612 -7.056 -14.844 1.00 91.19 90 ARG A O 1
ATOM 727 N N . ILE A 1 91 ? -5.228 -6.654 -13.341 1.00 94.44 91 ILE A N 1
ATOM 728 C CA . ILE A 1 91 ? -4.802 -7.698 -12.410 1.00 94.44 91 ILE A CA 1
ATOM 729 C C . ILE A 1 91 ? -5.224 -9.056 -12.970 1.00 94.44 91 ILE A C 1
ATOM 731 O O . ILE A 1 91 ? -6.401 -9.297 -13.244 1.00 94.44 91 ILE A O 1
ATOM 735 N N . ASN A 1 92 ? -4.265 -9.969 -13.093 1.00 94.69 92 ASN A N 1
ATOM 736 C CA . ASN A 1 92 ? -4.549 -11.370 -13.338 1.00 94.69 92 ASN A CA 1
ATOM 737 C C . ASN A 1 92 ? -4.903 -12.053 -12.011 1.00 94.69 92 ASN A C 1
ATOM 739 O O . ASN A 1 92 ? -4.023 -12.463 -11.257 1.00 94.69 92 ASN A O 1
ATOM 743 N N . PHE A 1 93 ? -6.204 -12.201 -11.747 1.00 95.81 93 PHE A N 1
ATOM 744 C CA . PHE A 1 93 ? -6.723 -12.836 -10.528 1.00 95.81 93 PHE A CA 1
ATOM 745 C C . PHE A 1 93 ? -6.461 -14.347 -10.429 1.00 95.81 93 PHE A C 1
ATOM 747 O O . PHE A 1 93 ? -6.756 -14.955 -9.399 1.00 95.81 93 PHE A O 1
ATOM 754 N N . SER A 1 94 ? -5.940 -14.965 -11.494 1.00 95.44 94 SER A N 1
ATOM 755 C CA . SER A 1 94 ? -5.527 -16.374 -11.476 1.00 95.44 94 SER A CA 1
ATOM 756 C C . SER A 1 94 ? -4.116 -16.557 -10.913 1.00 95.44 94 SER A C 1
ATOM 758 O O . SER A 1 94 ? -3.754 -17.677 -10.554 1.00 95.44 94 SER A O 1
ATOM 760 N N . GLU A 1 95 ? -3.351 -15.469 -10.798 1.00 95.62 95 GLU A N 1
ATOM 761 C CA . GLU A 1 95 ? -1.976 -15.459 -10.305 1.00 95.62 95 GLU A CA 1
ATOM 762 C C . GLU A 1 95 ? -1.874 -14.765 -8.936 1.00 95.62 95 GLU A C 1
ATOM 764 O O . GLU A 1 95 ? -2.644 -13.844 -8.651 1.00 95.62 95 GLU A O 1
ATOM 769 N N . PRO A 1 96 ? -0.923 -15.169 -8.075 1.00 96.06 96 PRO A N 1
ATOM 770 C CA . PRO A 1 96 ? -0.621 -14.464 -6.830 1.00 96.06 96 PRO A CA 1
ATOM 771 C C . PRO A 1 96 ? -0.362 -12.963 -7.027 1.00 96.06 96 PRO A C 1
ATOM 773 O O . PRO A 1 96 ? 0.099 -12.518 -8.082 1.00 96.06 96 PRO A O 1
ATOM 776 N N . TRP A 1 97 ? -0.616 -12.161 -5.987 1.00 95.19 97 TRP A N 1
ATOM 777 C CA . TRP A 1 97 ? -0.387 -10.711 -6.046 1.00 95.19 97 TRP A CA 1
ATOM 778 C C . TRP A 1 97 ? 1.073 -10.319 -6.327 1.00 95.19 97 TRP A C 1
ATOM 780 O O . TRP A 1 97 ? 1.305 -9.261 -6.903 1.00 95.19 97 TRP A O 1
ATOM 790 N N . ASP A 1 98 ? 2.049 -11.127 -5.908 1.00 93.19 98 ASP A N 1
ATOM 791 C CA . ASP A 1 98 ? 3.484 -10.838 -6.019 1.00 93.19 98 ASP A CA 1
ATOM 792 C C . ASP A 1 98 ? 4.171 -11.474 -7.241 1.00 93.19 98 ASP A C 1
ATOM 794 O O . ASP A 1 98 ? 5.394 -11.334 -7.385 1.00 93.19 98 ASP A O 1
ATOM 798 N N . GLN A 1 99 ? 3.397 -12.103 -8.138 1.00 92.06 99 GLN A N 1
ATOM 799 C CA . GLN A 1 99 ? 3.895 -12.557 -9.440 1.00 92.06 99 GLN A CA 1
ATOM 800 C C . GLN A 1 99 ? 4.216 -11.399 -10.382 1.00 92.06 99 GLN A C 1
ATOM 802 O O . GLN A 1 99 ? 3.666 -10.299 -10.264 1.00 92.06 99 GLN A O 1
ATOM 807 N N . ASP A 1 100 ? 5.089 -11.676 -11.349 1.00 86.69 100 ASP A N 1
ATOM 808 C CA . ASP A 1 100 ? 5.619 -10.697 -12.297 1.00 86.69 100 ASP A CA 1
ATOM 809 C C . ASP A 1 100 ? 4.505 -10.005 -13.108 1.00 86.69 100 ASP A C 1
ATOM 811 O O . ASP A 1 100 ? 4.536 -8.784 -13.264 1.00 86.69 100 ASP A O 1
ATOM 815 N N . GLU A 1 101 ? 3.457 -10.727 -13.522 1.00 86.88 101 GLU A N 1
ATOM 816 C CA . GLU A 1 101 ? 2.323 -10.172 -14.280 1.00 86.88 101 GLU A CA 1
ATOM 817 C C . GLU A 1 101 ? 1.529 -9.120 -13.492 1.00 86.88 101 GLU A C 1
ATOM 819 O O . GLU A 1 101 ? 0.987 -8.172 -14.062 1.00 86.88 101 GLU A O 1
ATOM 824 N N . ASN A 1 102 ? 1.451 -9.283 -12.171 1.00 92.81 102 ASN A N 1
ATOM 825 C CA . ASN A 1 102 ? 0.694 -8.404 -11.283 1.00 92.81 102 ASN A CA 1
ATOM 826 C C . ASN A 1 102 ? 1.566 -7.305 -10.657 1.00 92.81 102 ASN A C 1
ATOM 828 O O . ASN A 1 102 ? 1.048 -6.287 -10.181 1.00 92.81 102 ASN A O 1
ATOM 832 N N . ARG A 1 103 ? 2.889 -7.487 -10.659 1.00 89.12 103 ARG A N 1
ATOM 833 C CA . ARG A 1 103 ? 3.840 -6.674 -9.901 1.00 89.12 103 ARG A CA 1
ATOM 834 C C . ARG A 1 103 ? 3.730 -5.183 -10.198 1.00 89.12 103 ARG A C 1
ATOM 836 O O . ARG A 1 103 ? 3.554 -4.401 -9.264 1.00 89.12 103 ARG A O 1
ATOM 843 N N . ALA A 1 104 ? 3.722 -4.798 -11.473 1.00 89.62 104 ALA A N 1
ATOM 844 C CA . ALA A 1 104 ? 3.664 -3.394 -11.888 1.00 89.62 104 ALA A CA 1
ATOM 845 C C . ALA A 1 104 ? 2.435 -2.639 -11.337 1.00 89.62 104 ALA A C 1
ATOM 847 O O . ALA A 1 104 ? 2.440 -1.410 -11.227 1.00 89.62 104 ALA A O 1
ATOM 848 N N . ILE A 1 105 ? 1.356 -3.352 -10.990 1.00 93.88 105 ILE A N 1
ATOM 849 C CA . ILE A 1 105 ? 0.197 -2.759 -10.320 1.00 93.88 105 ILE A CA 1
ATOM 850 C C . ILE A 1 105 ? 0.510 -2.520 -8.844 1.00 93.88 105 ILE A C 1
ATOM 852 O O . ILE A 1 105 ? 0.292 -1.411 -8.355 1.00 93.88 105 ILE A O 1
ATOM 856 N N . TYR A 1 106 ? 1.041 -3.524 -8.147 1.00 95.75 106 TYR A N 1
ATOM 857 C CA . TYR A 1 106 ? 1.320 -3.496 -6.708 1.00 95.75 106 TYR A CA 1
ATOM 858 C C . TYR A 1 106 ? 2.544 -2.669 -6.304 1.00 95.75 106 TYR A C 1
ATOM 860 O O . TYR A 1 106 ? 2.666 -2.272 -5.145 1.00 95.75 106 TYR A O 1
ATOM 868 N N . GLU A 1 107 ? 3.409 -2.325 -7.251 1.00 94.88 107 GLU A N 1
ATOM 869 C CA . GLU A 1 107 ? 4.522 -1.388 -7.067 1.00 94.88 107 GLU A CA 1
ATOM 870 C C . GLU A 1 107 ? 4.097 0.078 -7.106 1.00 94.88 107 GLU A C 1
ATOM 872 O O . GLU A 1 107 ? 4.887 0.961 -6.794 1.00 94.88 107 GLU A O 1
ATOM 877 N N . LYS A 1 108 ? 2.831 0.381 -7.408 1.00 94.06 108 LYS A N 1
ATOM 878 C CA . LYS A 1 108 ? 2.332 1.757 -7.366 1.00 94.06 108 LYS A CA 1
ATOM 879 C C . LYS A 1 108 ? 2.083 2.207 -5.930 1.00 94.06 108 LYS A C 1
ATOM 881 O O . LYS A 1 108 ? 1.307 1.595 -5.194 1.00 94.06 108 LYS A O 1
ATOM 886 N N . SER A 1 109 ? 2.673 3.338 -5.542 1.00 95.31 109 SER A N 1
ATOM 887 C CA . SER A 1 109 ? 2.292 4.032 -4.308 1.00 95.31 109 SER A CA 1
ATOM 888 C C . SER A 1 109 ? 1.040 4.870 -4.549 1.00 95.31 109 SER A C 1
ATOM 890 O O . SER A 1 109 ? 0.995 5.676 -5.479 1.00 95.31 109 SER A O 1
ATOM 892 N N . ARG A 1 110 ? 0.024 4.710 -3.695 1.00 95.50 110 ARG A N 1
ATOM 893 C CA . ARG A 1 110 ? -1.248 5.434 -3.817 1.00 95.50 110 ARG A CA 1
ATOM 894 C C . ARG A 1 110 ? -1.435 6.370 -2.629 1.00 95.50 110 ARG A C 1
ATOM 896 O O . ARG A 1 110 ? -1.447 5.893 -1.494 1.00 95.50 110 ARG A O 1
ATOM 903 N N . PRO A 1 111 ? -1.626 7.685 -2.842 1.00 95.44 111 PRO A N 1
ATOM 904 C CA . PRO A 1 111 ? -1.791 8.639 -1.745 1.00 95.44 111 PRO A CA 1
ATOM 905 C C . PRO A 1 111 ? -2.917 8.291 -0.764 1.00 95.44 111 PRO A C 1
ATOM 907 O O . PRO A 1 111 ? -2.772 8.559 0.426 1.00 95.44 111 PRO A O 1
ATOM 910 N N . VAL A 1 112 ? -3.996 7.653 -1.234 1.00 97.19 112 VAL A N 1
ATOM 911 C CA . VAL A 1 112 ? -5.119 7.211 -0.389 1.00 97.19 112 VAL A CA 1
ATOM 912 C C . VAL A 1 112 ? -4.716 6.144 0.638 1.00 97.19 112 VAL A C 1
ATOM 914 O O . VAL A 1 112 ? -5.312 6.079 1.706 1.00 97.19 112 VAL A O 1
ATOM 917 N N . PHE A 1 113 ? -3.667 5.357 0.384 1.00 97.75 113 PHE A N 1
ATOM 918 C CA . PHE A 1 113 ? -3.195 4.316 1.307 1.00 97.75 113 PHE A CA 1
ATOM 919 C C . PHE A 1 113 ? -2.076 4.784 2.237 1.00 97.75 113 PHE A C 1
ATOM 921 O O . PHE A 1 113 ? -1.652 4.030 3.107 1.00 97.75 113 PHE A O 1
ATOM 928 N N . ILE A 1 114 ? -1.617 6.029 2.108 1.00 97.44 114 ILE A N 1
ATOM 929 C CA . ILE A 1 114 ? -0.506 6.560 2.897 1.00 97.44 114 ILE A CA 1
ATOM 930 C C . ILE A 1 114 ? -1.006 7.634 3.862 1.00 97.44 114 ILE A C 1
ATOM 932 O O . ILE A 1 114 ? -1.840 8.471 3.514 1.00 97.44 114 ILE A O 1
ATOM 936 N N . ILE A 1 115 ? -0.483 7.628 5.087 1.00 96.75 115 ILE A N 1
ATOM 937 C CA . ILE A 1 115 ? -0.683 8.715 6.044 1.00 96.75 115 ILE A CA 1
ATOM 938 C C . ILE A 1 115 ? 0.166 9.915 5.586 1.00 96.75 115 ILE A C 1
ATOM 940 O O . ILE A 1 115 ? 1.384 9.783 5.416 1.00 96.75 115 ILE A O 1
ATOM 944 N N . PRO A 1 116 ? -0.421 11.106 5.377 1.00 94.50 116 PRO A N 1
ATOM 945 C CA . PRO A 1 116 ? 0.332 12.291 4.982 1.00 94.50 116 PRO A CA 1
ATOM 946 C C . PRO A 1 116 ? 1.415 12.644 6.006 1.00 94.50 116 PRO A C 1
ATOM 948 O O . PRO A 1 116 ? 1.130 12.878 7.176 1.00 94.50 116 PRO A O 1
ATOM 951 N N . GLY A 1 117 ? 2.665 12.730 5.550 1.00 87.75 117 GLY A N 1
ATOM 952 C CA . GLY A 1 117 ? 3.829 12.935 6.418 1.00 87.75 117 GLY A CA 1
ATOM 953 C C . GLY A 1 117 ? 4.668 11.676 6.638 1.00 87.75 117 GLY A C 1
ATOM 954 O O . GLY A 1 117 ? 5.820 11.816 7.033 1.00 87.75 117 GLY A O 1
ATOM 955 N N . ASN A 1 118 ? 4.159 10.485 6.301 1.00 89.75 118 ASN A N 1
ATOM 956 C CA . ASN A 1 118 ? 5.006 9.305 6.144 1.00 89.75 118 ASN A CA 1
ATOM 957 C C . ASN A 1 118 ? 5.788 9.394 4.826 1.00 89.75 118 ASN A C 1
ATOM 959 O O . ASN A 1 118 ? 5.219 9.608 3.745 1.00 89.75 118 ASN A O 1
ATOM 963 N N . PHE A 1 119 ? 7.108 9.248 4.936 1.00 85.25 119 PHE A N 1
ATOM 964 C CA . PHE A 1 119 ? 8.031 9.335 3.805 1.00 85.25 119 PHE A CA 1
ATOM 965 C C . PHE A 1 119 ? 8.251 7.983 3.128 1.00 85.25 119 PHE A C 1
ATOM 967 O O . PHE A 1 119 ? 8.370 7.943 1.911 1.00 85.25 119 PHE A O 1
ATOM 974 N N . SER A 1 120 ? 8.208 6.878 3.877 1.00 90.69 120 SER A N 1
ATOM 975 C CA . SER A 1 120 ? 8.310 5.535 3.303 1.00 90.69 120 SER A CA 1
ATOM 976 C C . SER A 1 120 ? 7.099 5.217 2.434 1.00 90.69 120 SER A C 1
ATOM 978 O O . SER A 1 120 ? 5.959 5.220 2.907 1.00 90.69 120 SER A O 1
ATOM 980 N N . ARG A 1 121 ? 7.353 4.941 1.152 1.00 93.56 121 ARG A N 1
ATOM 981 C CA . ARG A 1 121 ? 6.318 4.622 0.155 1.00 93.56 121 ARG A CA 1
ATOM 982 C C . ARG A 1 121 ? 6.376 3.197 -0.361 1.00 93.56 121 ARG A C 1
ATOM 984 O O . ARG A 1 121 ? 5.337 2.708 -0.805 1.00 93.56 121 ARG A O 1
ATOM 991 N N . PHE A 1 122 ? 7.534 2.553 -0.264 1.00 96.19 122 PHE A N 1
ATOM 992 C CA . PHE A 1 122 ? 7.768 1.225 -0.814 1.00 96.19 122 PHE A CA 1
ATOM 993 C C . PHE A 1 122 ? 8.498 0.316 0.179 1.00 96.19 122 PHE A C 1
ATOM 995 O O . PHE A 1 122 ? 9.106 0.778 1.150 1.00 96.19 122 PHE A O 1
ATOM 1002 N N . THR A 1 123 ? 8.413 -0.985 -0.076 1.00 96.19 123 THR A N 1
ATOM 1003 C CA . THR A 1 123 ? 9.277 -2.001 0.541 1.00 96.19 123 THR A CA 1
ATOM 1004 C C . THR A 1 123 ? 10.642 -2.061 -0.153 1.00 96.19 123 THR A C 1
ATOM 1006 O O . THR A 1 123 ? 10.788 -1.528 -1.254 1.00 96.19 123 THR A O 1
ATOM 1009 N N . SER A 1 124 ? 11.616 -2.774 0.421 1.00 93.12 124 SER A N 1
ATOM 1010 C CA . SER A 1 124 ? 12.892 -3.072 -0.257 1.00 93.12 124 SER A CA 1
ATOM 1011 C C . SER A 1 124 ? 12.736 -3.947 -1.507 1.00 93.12 124 SER A C 1
ATOM 1013 O O . SER A 1 124 ? 13.646 -4.012 -2.326 1.00 93.12 124 SER A O 1
ATOM 1015 N N . GLN A 1 125 ? 11.566 -4.568 -1.693 1.00 92.50 125 GLN A N 1
ATOM 1016 C CA . GLN A 1 125 ? 11.187 -5.299 -2.907 1.00 92.50 125 GLN A CA 1
ATOM 1017 C C . GLN A 1 125 ? 10.412 -4.438 -3.918 1.00 92.50 125 GLN A C 1
ATOM 1019 O O . GLN A 1 125 ? 10.044 -4.941 -4.976 1.00 92.50 125 GLN A O 1
ATOM 1024 N N . GLY A 1 126 ? 10.146 -3.165 -3.601 1.00 94.62 126 GLY A N 1
ATOM 1025 C CA . GLY A 1 126 ? 9.521 -2.199 -4.509 1.00 94.62 126 GLY A CA 1
ATOM 1026 C C . GLY A 1 126 ? 8.001 -2.087 -4.416 1.00 94.62 126 GLY A C 1
ATOM 1027 O O . GLY A 1 126 ? 7.428 -1.144 -4.958 1.00 94.62 126 GLY A O 1
ATOM 1028 N N . TYR A 1 127 ? 7.333 -2.968 -3.666 1.00 96.88 127 TYR A N 1
ATOM 1029 C CA . TYR A 1 127 ? 5.880 -2.896 -3.489 1.00 96.88 127 TYR A CA 1
ATOM 1030 C C . TYR A 1 127 ? 5.434 -1.635 -2.748 1.00 96.88 127 TYR A C 1
ATOM 1032 O O . TYR A 1 127 ? 6.017 -1.283 -1.719 1.00 96.88 127 TYR A O 1
ATOM 1040 N N . GLY A 1 128 ? 4.360 -1.004 -3.225 1.00 97.56 128 GLY A N 1
ATOM 1041 C CA . GLY A 1 128 ? 3.750 0.165 -2.600 1.00 97.56 128 GLY A CA 1
ATOM 1042 C C . GLY A 1 128 ? 3.124 -0.173 -1.248 1.00 97.56 128 GLY A C 1
ATOM 1043 O O . GLY A 1 128 ? 2.433 -1.179 -1.099 1.00 97.56 128 GLY A O 1
ATOM 1044 N N . LEU A 1 129 ? 3.336 0.682 -0.252 1.00 97.88 129 LEU A N 1
ATOM 1045 C CA . LEU A 1 129 ? 2.869 0.455 1.117 1.00 97.88 129 LEU A CA 1
ATOM 1046 C C . LEU A 1 129 ? 1.413 0.886 1.343 1.00 97.88 129 LEU A C 1
ATOM 1048 O O . LEU A 1 129 ? 0.884 1.757 0.652 1.00 97.88 129 LEU A O 1
ATOM 1052 N N . THR A 1 130 ? 0.809 0.325 2.391 1.00 98.12 130 THR A N 1
ATOM 1053 C CA . THR A 1 130 ? -0.356 0.886 3.084 1.00 98.12 130 THR A CA 1
ATOM 1054 C C . THR A 1 130 ? 0.001 1.265 4.523 1.00 98.12 130 THR A C 1
ATOM 1056 O O . THR A 1 130 ? 0.847 0.650 5.177 1.00 98.12 130 THR A O 1
ATOM 1059 N N . ASN A 1 131 ? -0.651 2.300 5.039 1.00 98.12 131 ASN A N 1
ATOM 1060 C CA . ASN A 1 131 ? -0.607 2.713 6.440 1.00 98.12 131 ASN A CA 1
ATOM 1061 C C . ASN A 1 131 ? -1.945 2.484 7.156 1.00 98.12 131 ASN A C 1
ATOM 1063 O O . ASN A 1 131 ? -2.118 2.933 8.289 1.00 98.12 131 ASN A O 1
ATOM 1067 N N . TYR A 1 132 ? -2.869 1.777 6.505 1.00 98.38 132 TYR A N 1
ATOM 1068 C CA . TYR A 1 132 ? -4.159 1.397 7.060 1.00 98.38 132 TYR A CA 1
ATOM 1069 C C . TYR A 1 132 ? -4.321 -0.114 6.964 1.00 98.38 132 TYR A C 1
ATOM 1071 O O . TYR A 1 132 ? -4.194 -0.669 5.871 1.00 98.38 132 TYR A O 1
ATOM 1079 N N . LEU A 1 133 ? -4.612 -0.764 8.091 1.00 98.56 133 LEU A N 1
ATOM 1080 C CA . LEU A 1 133 ? -4.881 -2.202 8.147 1.00 98.56 133 LEU A CA 1
ATOM 1081 C C . LEU A 1 133 ? -6.274 -2.482 8.703 1.00 98.56 133 LEU A C 1
ATOM 1083 O O . LEU A 1 133 ? -6.845 -1.674 9.438 1.00 98.56 133 LEU A O 1
ATOM 1087 N N . GLY A 1 134 ? -6.809 -3.635 8.313 1.00 98.12 134 GLY A N 1
ATOM 1088 C CA . GLY A 1 134 ? -8.159 -4.070 8.625 1.00 98.12 134 GLY A CA 1
ATOM 1089 C C . GLY A 1 134 ? -8.326 -4.693 10.009 1.00 98.12 134 GLY A C 1
ATOM 1090 O O . GLY A 1 134 ? -7.369 -5.155 10.637 1.00 98.12 134 GLY A O 1
ATOM 1091 N N . ASN A 1 135 ? -9.582 -4.739 10.447 1.00 98.19 135 ASN A N 1
ATOM 1092 C CA . ASN A 1 135 ? -10.026 -5.489 11.610 1.00 98.19 135 ASN A CA 1
ATOM 1093 C C . ASN A 1 135 ? -10.048 -6.995 11.302 1.00 98.19 135 ASN A C 1
ATOM 1095 O O . ASN A 1 135 ? -10.833 -7.400 10.441 1.00 98.19 135 ASN A O 1
ATOM 1099 N N . PRO A 1 136 ? -9.276 -7.840 12.015 1.00 97.62 136 PRO A N 1
ATOM 1100 C CA . PRO A 1 136 ? -9.272 -9.286 11.800 1.00 97.62 136 PRO A CA 1
ATOM 1101 C C . PRO A 1 136 ? -10.637 -9.932 12.035 1.00 97.62 136 PRO A C 1
ATOM 1103 O O . PRO A 1 136 ? -10.881 -11.007 11.517 1.00 97.62 136 PRO A O 1
ATOM 1106 N N . ASN A 1 137 ? -11.555 -9.298 12.762 1.00 97.62 137 ASN A N 1
ATOM 1107 C CA . ASN A 1 137 ? -12.897 -9.842 12.954 1.00 97.62 137 ASN A CA 1
ATOM 1108 C C . ASN A 1 137 ? -13.769 -9.758 11.691 1.00 97.62 137 ASN A C 1
ATOM 1110 O O . ASN A 1 137 ? -14.696 -10.545 11.516 1.00 97.62 137 ASN A O 1
ATOM 1114 N N . LEU A 1 138 ? -13.461 -8.813 10.799 1.00 98.06 138 LEU A N 1
ATOM 1115 C CA . LEU A 1 138 ? -14.239 -8.526 9.590 1.00 98.06 138 LEU A CA 1
ATOM 1116 C C . LEU A 1 138 ? -13.488 -8.923 8.312 1.00 98.06 138 LEU A C 1
ATOM 1118 O O . LEU A 1 138 ? -14.063 -9.467 7.369 1.00 98.06 138 LEU A O 1
ATOM 1122 N N . LEU A 1 139 ? -12.188 -8.637 8.298 1.00 97.94 139 LEU A N 1
ATOM 1123 C CA . LEU A 1 139 ? -11.286 -8.703 7.156 1.00 97.94 139 LEU A CA 1
ATOM 1124 C C . LEU A 1 139 ? -10.226 -9.779 7.410 1.00 97.94 139 LEU A C 1
ATOM 1126 O O . LEU A 1 139 ? -9.039 -9.477 7.457 1.00 97.94 139 LEU A O 1
ATOM 1130 N N . TYR A 1 140 ? -10.656 -11.028 7.591 1.00 97.19 140 TYR A N 1
ATOM 1131 C CA . TYR A 1 140 ? -9.775 -12.191 7.736 1.00 97.19 140 TYR A CA 1
ATOM 1132 C C . TYR A 1 140 ? -9.688 -13.022 6.447 1.00 97.19 140 TYR A C 1
ATOM 1134 O O . TYR A 1 140 ? -10.334 -12.719 5.440 1.00 97.19 140 TYR A O 1
ATOM 1142 N N . ARG A 1 141 ? -8.883 -14.089 6.476 1.00 96.88 141 ARG A N 1
ATOM 1143 C CA . ARG A 1 141 ? -8.695 -15.031 5.364 1.00 96.88 141 ARG A CA 1
ATOM 1144 C C . ARG A 1 141 ? -10.037 -15.541 4.825 1.00 96.88 141 ARG A C 1
ATOM 1146 O O . ARG A 1 141 ? -10.799 -16.165 5.558 1.00 96.88 141 ARG A O 1
ATOM 1153 N N . ASN A 1 142 ? -10.281 -15.337 3.531 1.00 97.50 142 ASN A N 1
ATOM 1154 C CA . ASN A 1 142 ? -11.470 -15.798 2.808 1.00 97.50 142 ASN A CA 1
ATOM 1155 C C . ASN A 1 142 ? -12.799 -15.386 3.477 1.00 97.50 142 ASN A C 1
ATOM 1157 O O . ASN A 1 142 ? -13.793 -16.106 3.377 1.00 97.50 142 ASN A O 1
ATOM 1161 N N . SER A 1 143 ? -12.818 -14.251 4.189 1.00 97.50 143 SER A N 1
ATOM 1162 C CA . SER A 1 143 ? -14.012 -13.787 4.897 1.00 97.50 143 SER A CA 1
ATOM 1163 C C . SER A 1 143 ? -15.144 -13.389 3.944 1.00 97.50 143 SER A C 1
ATOM 1165 O O . SER A 1 143 ? -14.924 -12.946 2.820 1.00 97.50 143 SER A O 1
ATOM 1167 N N . ASN A 1 144 ? -16.380 -13.529 4.419 1.00 97.00 144 ASN A N 1
ATOM 1168 C CA . ASN A 1 144 ? -17.608 -13.116 3.731 1.00 97.00 144 ASN A CA 1
ATOM 1169 C C . ASN A 1 144 ? -18.578 -12.425 4.708 1.00 97.00 144 ASN A C 1
ATOM 1171 O O . ASN A 1 144 ? -19.793 -12.626 4.673 1.00 97.00 144 ASN A O 1
ATOM 1175 N N . VAL A 1 145 ? -18.025 -11.639 5.634 1.00 97.81 145 VAL A N 1
ATOM 1176 C CA . VAL A 1 145 ? -18.787 -10.971 6.693 1.00 97.81 145 VAL A CA 1
ATOM 1177 C C . VAL A 1 145 ? -19.736 -9.945 6.083 1.00 97.81 145 VAL A C 1
ATOM 1179 O O . VAL A 1 145 ? -19.307 -9.103 5.303 1.00 97.81 145 VAL A O 1
ATOM 1182 N N . SER A 1 146 ? -21.012 -9.974 6.457 1.00 96.69 146 SER A N 1
ATOM 1183 C CA . SER A 1 146 ? -21.982 -8.941 6.083 1.00 96.69 146 SER A CA 1
ATOM 1184 C C . SER A 1 146 ? -22.228 -7.964 7.237 1.00 96.69 146 SER A C 1
ATOM 1186 O O . SER A 1 146 ? -21.947 -8.271 8.400 1.00 96.69 146 SER A O 1
ATOM 1188 N N . ILE A 1 147 ? -22.751 -6.774 6.931 1.00 95.38 147 ILE A N 1
ATOM 1189 C CA . ILE A 1 147 ? -23.029 -5.742 7.944 1.00 95.38 147 ILE A CA 1
ATOM 1190 C C . ILE A 1 147 ? -24.046 -6.230 8.991 1.00 95.38 147 ILE A C 1
ATOM 1192 O O . ILE A 1 147 ? -23.950 -5.883 10.167 1.00 95.38 147 ILE A O 1
ATOM 1196 N N . GLU A 1 148 ? -24.981 -7.095 8.605 1.00 94.69 148 GLU A N 1
ATOM 1197 C CA . GLU A 1 148 ? -26.017 -7.645 9.486 1.00 94.69 148 GLU A CA 1
ATOM 1198 C C . GLU A 1 148 ? -25.445 -8.532 10.601 1.00 94.69 148 GLU A C 1
ATOM 1200 O O . GLU A 1 148 ? -26.087 -8.712 11.635 1.00 94.69 148 GLU A O 1
ATOM 1205 N N . GLN A 1 149 ? -24.232 -9.068 10.425 1.00 96.75 149 GLN A N 1
ATOM 1206 C CA . GLN A 1 149 ? -23.558 -9.893 11.435 1.00 96.75 149 GLN A CA 1
ATOM 1207 C C . GLN A 1 149 ? -22.995 -9.060 12.602 1.00 96.75 149 GLN A C 1
ATOM 1209 O O . GLN A 1 149 ? -22.594 -9.615 13.627 1.00 96.75 149 GLN A O 1
ATOM 1214 N N . MET A 1 150 ? -22.975 -7.729 12.482 1.00 96.38 150 MET A N 1
ATOM 1215 C CA . MET A 1 150 ? -22.436 -6.810 13.487 1.00 96.38 150 MET A CA 1
ATOM 1216 C C . MET A 1 150 ? -23.463 -6.543 14.595 1.00 96.38 150 MET A C 1
ATOM 1218 O O . MET A 1 150 ? -24.084 -5.480 14.654 1.00 96.38 150 MET A O 1
ATOM 1222 N N . SER A 1 151 ? -23.657 -7.497 15.509 1.00 95.12 151 SER A N 1
ATOM 1223 C CA . SER A 1 151 ? -24.726 -7.418 16.522 1.00 95.12 151 SER A CA 1
ATOM 1224 C C . SER A 1 151 ? -24.573 -6.278 17.541 1.00 95.12 151 SER A C 1
ATOM 1226 O O . SER A 1 151 ? -25.548 -5.906 18.188 1.00 95.12 151 SER A O 1
ATOM 1228 N N . ASN A 1 152 ? -23.377 -5.693 17.676 1.00 93.19 152 ASN A N 1
ATOM 1229 C CA . ASN A 1 152 ? -23.143 -4.490 18.493 1.00 93.19 152 ASN A CA 1
ATOM 1230 C C . ASN A 1 152 ? -23.502 -3.180 17.758 1.00 93.19 152 ASN A C 1
ATOM 1232 O O . ASN A 1 152 ? -23.394 -2.090 18.326 1.00 93.19 152 ASN A O 1
ATOM 1236 N N . GLY A 1 153 ? -23.931 -3.278 16.498 1.00 95.19 153 GLY A N 1
ATOM 1237 C CA . GLY A 1 153 ? -24.169 -2.154 15.605 1.00 95.19 153 GLY A CA 1
ATOM 1238 C C . GLY A 1 153 ? -22.904 -1.691 14.878 1.00 95.19 153 GLY A C 1
ATOM 1239 O O . GLY A 1 153 ? -21.772 -1.849 15.346 1.00 95.19 153 GLY A O 1
ATOM 1240 N N . THR A 1 154 ? -23.106 -1.069 13.720 1.00 96.00 154 THR A N 1
ATOM 1241 C CA . THR A 1 154 ? -22.038 -0.589 12.830 1.00 96.00 154 THR A CA 1
ATOM 1242 C C . THR A 1 154 ? -21.204 0.540 13.439 1.00 96.00 154 THR A C 1
ATOM 1244 O O . THR A 1 154 ? -19.995 0.591 13.233 1.00 96.00 154 THR A O 1
ATOM 1247 N N . SER A 1 155 ? -21.808 1.395 14.270 1.00 95.12 155 SER A N 1
ATOM 1248 C CA . SER A 1 155 ? -21.125 2.500 14.962 1.00 95.12 155 SER A CA 1
ATOM 1249 C C . SER A 1 155 ? -20.212 2.056 16.113 1.00 95.12 155 SER A C 1
ATOM 1251 O O . SER A 1 155 ? -19.436 2.855 16.628 1.00 95.12 155 SER A O 1
ATOM 1253 N N . HIS A 1 156 ? -20.312 0.797 16.550 1.00 94.12 156 HIS A N 1
ATOM 1254 C CA . HIS A 1 156 ? -19.470 0.212 17.605 1.00 94.12 156 HIS A CA 1
ATOM 1255 C C . HIS A 1 156 ? -18.525 -0.868 17.070 1.00 94.12 156 HIS A C 1
ATOM 1257 O O . HIS A 1 156 ? -17.843 -1.536 17.846 1.00 94.12 156 HIS A O 1
ATOM 1263 N N . THR A 1 157 ? -18.480 -1.031 15.748 1.00 97.31 157 THR A N 1
ATOM 1264 C CA . THR A 1 157 ? -17.674 -2.039 15.068 1.00 97.31 157 THR A CA 1
ATOM 1265 C C . THR A 1 157 ? -16.650 -1.322 14.198 1.00 97.31 157 THR A C 1
ATOM 1267 O O . THR A 1 157 ? -16.999 -0.701 13.196 1.00 97.31 157 THR A O 1
ATOM 1270 N N . TRP A 1 158 ? -15.381 -1.353 14.602 1.00 97.81 158 TRP A N 1
ATOM 1271 C CA . TRP A 1 158 ? -14.302 -0.755 13.816 1.00 97.81 158 TRP A CA 1
ATOM 1272 C C . TRP A 1 158 ? -13.959 -1.642 12.611 1.00 97.81 158 TRP A C 1
ATOM 1274 O O . TRP A 1 158 ? -14.086 -2.864 12.673 1.00 97.81 158 TRP A O 1
ATOM 1284 N N . LEU A 1 159 ? -13.534 -1.030 11.510 1.00 98.25 159 LEU A N 1
ATOM 1285 C CA . LEU A 1 159 ? -13.292 -1.684 10.226 1.00 98.25 159 LEU A CA 1
ATOM 1286 C C . LEU A 1 159 ? -11.820 -1.678 9.831 1.00 98.25 159 LEU A C 1
ATOM 1288 O O . LEU A 1 159 ? -11.278 -2.714 9.458 1.00 98.25 159 LEU A O 1
ATOM 1292 N N . ALA A 1 160 ? -11.178 -0.518 9.914 1.00 98.56 160 ALA A N 1
ATOM 1293 C CA . ALA A 1 160 ? -9.761 -0.343 9.627 1.00 98.56 160 ALA A CA 1
ATOM 1294 C C . ALA A 1 160 ? -9.200 0.797 10.477 1.00 98.56 160 ALA A C 1
ATOM 1296 O O . ALA A 1 160 ? -9.949 1.625 11.000 1.00 98.56 160 ALA A O 1
ATOM 1297 N N . GLY A 1 161 ? -7.882 0.864 10.604 1.00 98.44 161 GLY A N 1
ATOM 1298 C CA . GLY A 1 161 ? -7.228 1.912 11.375 1.00 98.44 161 GLY A CA 1
ATOM 1299 C C . GLY A 1 161 ? -5.843 2.247 10.858 1.00 98.44 161 GLY A C 1
ATOM 1300 O O . GLY A 1 161 ? -5.221 1.462 10.145 1.00 98.44 161 GLY A O 1
ATOM 1301 N N . GLU A 1 162 ? -5.369 3.425 11.246 1.00 98.62 162 GLU A N 1
ATOM 1302 C CA . GLU A 1 162 ? -3.989 3.865 11.029 1.00 98.62 162 GLU A CA 1
ATOM 1303 C C . GLU A 1 162 ? -3.023 2.975 11.817 1.00 98.62 162 GLU A C 1
ATOM 1305 O O . GLU A 1 162 ? -3.265 2.718 12.996 1.00 98.62 162 GLU A O 1
ATOM 1310 N N . VAL A 1 163 ? -1.930 2.516 11.205 1.00 97.75 163 VAL A N 1
ATOM 1311 C CA . VAL A 1 163 ? -0.918 1.686 11.884 1.00 97.75 163 VAL A CA 1
ATOM 1312 C C . VAL A 1 163 ? 0.379 2.438 12.163 1.00 97.75 163 VAL A C 1
ATOM 1314 O O . VAL A 1 163 ? 0.793 3.297 11.386 1.00 97.75 163 VAL A O 1
ATOM 1317 N N . ALA A 1 164 ? 1.035 2.092 13.275 1.00 96.56 164 ALA A N 1
ATOM 1318 C CA . ALA A 1 164 ? 2.194 2.826 13.786 1.00 96.56 164 ALA A CA 1
ATOM 1319 C C . ALA A 1 164 ? 3.517 2.430 13.115 1.00 96.56 164 ALA A C 1
ATOM 1321 O O . ALA A 1 164 ? 4.480 3.195 13.148 1.00 96.56 164 ALA A O 1
ATOM 1322 N N . GLY A 1 165 ? 3.580 1.240 12.521 1.00 95.50 165 GLY A N 1
ATOM 1323 C CA . GLY A 1 165 ? 4.773 0.705 11.877 1.00 95.50 165 GLY A CA 1
ATOM 1324 C C . GLY A 1 165 ? 4.531 -0.684 11.294 1.00 95.50 165 GLY A C 1
ATOM 1325 O O . GLY A 1 165 ? 3.379 -1.109 11.133 1.00 95.50 165 GLY A O 1
ATOM 1326 N N . ASN A 1 166 ? 5.627 -1.384 10.972 1.00 95.75 166 ASN A N 1
ATOM 1327 C CA . ASN A 1 166 ? 5.608 -2.661 10.250 1.00 95.75 166 ASN A CA 1
ATOM 1328 C C . ASN A 1 166 ? 4.611 -2.602 9.089 1.00 95.75 166 ASN A C 1
ATOM 1330 O O . ASN A 1 166 ? 3.665 -3.393 9.018 1.00 95.75 166 ASN A O 1
ATOM 1334 N N . PHE A 1 167 ? 4.769 -1.565 8.260 1.00 96.75 167 PHE A N 1
ATOM 1335 C CA . PHE A 1 167 ? 3.894 -1.328 7.124 1.00 96.75 167 PHE A CA 1
ATOM 1336 C C . PHE A 1 167 ? 3.998 -2.496 6.151 1.00 96.75 167 PHE A C 1
ATOM 1338 O O . PHE A 1 167 ? 5.034 -3.149 6.034 1.00 96.75 167 PHE A O 1
ATOM 1345 N N . GLN A 1 168 ? 2.898 -2.757 5.464 1.00 97.06 168 GLN A N 1
ATOM 1346 C CA . GLN A 1 168 ? 2.772 -3.881 4.551 1.00 97.06 168 GLN A CA 1
ATOM 1347 C C . GLN A 1 168 ? 2.483 -3.345 3.148 1.00 97.06 168 GLN A C 1
ATOM 1349 O O . GLN A 1 168 ? 1.948 -2.236 3.016 1.00 97.06 168 GLN A O 1
ATOM 1354 N N . PRO A 1 169 ? 2.829 -4.096 2.092 1.00 97.94 169 PRO A N 1
ATOM 1355 C CA . PRO A 1 169 ? 2.343 -3.819 0.754 1.00 97.94 169 PRO A CA 1
ATOM 1356 C C . PRO A 1 169 ? 0.823 -3.704 0.750 1.00 97.94 169 PRO A C 1
ATOM 1358 O O . PRO A 1 169 ? 0.144 -4.559 1.314 1.00 97.94 169 PRO A O 1
ATOM 1361 N N . TRP A 1 170 ? 0.258 -2.698 0.088 1.00 97.81 170 TRP A N 1
ATOM 1362 C CA . TRP A 1 170 ? -1.202 -2.553 0.040 1.00 97.81 170 TRP A CA 1
ATOM 1363 C C . TRP A 1 170 ? -1.883 -3.748 -0.655 1.00 97.81 170 TRP A C 1
ATOM 1365 O O . TRP A 1 170 ? -3.035 -4.054 -0.366 1.00 97.81 170 TRP A O 1
ATOM 1375 N N . GLY A 1 171 ? -1.165 -4.463 -1.527 1.00 96.19 171 GLY A N 1
ATOM 1376 C CA . GLY A 1 171 ? -1.640 -5.691 -2.169 1.00 96.19 171 GLY A CA 1
ATOM 1377 C C . GLY A 1 171 ? -1.611 -6.944 -1.303 1.00 96.19 171 GLY A C 1
ATOM 1378 O O . GLY A 1 171 ? -2.284 -7.921 -1.634 1.00 96.19 171 GLY A O 1
ATOM 1379 N N . TYR A 1 172 ? -0.863 -6.915 -0.197 1.00 97.50 172 TYR A N 1
ATOM 1380 C CA . TYR A 1 172 ? -0.597 -8.094 0.616 1.00 97.50 172 TYR A CA 1
ATOM 1381 C C . TYR A 1 172 ? -1.900 -8.717 1.153 1.00 97.50 172 TYR A C 1
ATOM 1383 O O . TYR A 1 172 ? -2.713 -8.012 1.762 1.00 97.50 172 TYR A O 1
ATOM 1391 N N . PRO A 1 173 ? -2.117 -10.034 0.975 1.00 96.94 173 PRO A N 1
ATOM 1392 C CA . PRO A 1 173 ? -3.366 -10.665 1.389 1.00 96.94 173 PRO A CA 1
ATOM 1393 C C . PRO A 1 173 ? -3.627 -10.689 2.890 1.00 96.94 173 PRO A C 1
ATOM 1395 O O . PRO A 1 173 ? -4.763 -10.918 3.258 1.00 96.94 173 PRO A O 1
ATOM 1398 N N . PHE A 1 174 ? -2.644 -10.412 3.752 1.00 97.12 174 PHE A N 1
ATOM 1399 C CA . PHE A 1 174 ? -2.810 -10.425 5.214 1.00 97.12 174 PHE A CA 1
ATOM 1400 C C . PHE A 1 174 ? -2.780 -9.018 5.831 1.00 97.12 174 PHE A C 1
ATOM 1402 O O . PHE A 1 174 ? -2.201 -8.807 6.896 1.00 97.12 174 PHE A O 1
ATOM 1409 N N . ASN A 1 175 ? -3.407 -8.046 5.156 1.00 96.44 175 ASN A N 1
ATOM 1410 C CA . ASN A 1 175 ? -3.478 -6.636 5.562 1.00 96.44 175 ASN A CA 1
ATOM 1411 C C . ASN A 1 175 ? -4.454 -6.372 6.735 1.00 96.44 175 ASN A C 1
ATOM 1413 O O . ASN A 1 175 ? -5.294 -5.467 6.681 1.00 96.44 175 ASN A O 1
ATOM 1417 N N . TRP A 1 176 ? -4.333 -7.146 7.815 1.00 97.25 176 TRP A N 1
ATOM 1418 C CA . TRP A 1 176 ? -5.041 -6.976 9.086 1.00 97.25 176 TRP A CA 1
ATOM 1419 C C . TRP A 1 176 ? -4.106 -7.244 10.267 1.00 97.25 176 TRP A C 1
ATOM 1421 O O . TRP A 1 176 ? -3.067 -7.889 10.133 1.00 97.25 176 TRP A O 1
ATOM 1431 N N . ARG A 1 177 ? -4.472 -6.749 11.452 1.00 96.31 177 ARG A N 1
ATOM 1432 C CA . ARG A 1 177 ? -3.844 -7.151 12.721 1.00 96.31 177 ARG A CA 1
ATOM 1433 C C . ARG A 1 177 ? -4.766 -6.856 13.907 1.00 96.31 177 ARG A C 1
ATOM 1435 O O . ARG A 1 177 ? -5.631 -5.989 13.782 1.00 96.31 177 ARG A O 1
ATOM 1442 N N . PRO A 1 178 ? -4.603 -7.535 15.056 1.00 96.50 178 PRO A N 1
ATOM 1443 C CA . PRO A 1 178 ? -5.379 -7.233 16.256 1.00 96.50 178 PRO A CA 1
ATOM 1444 C C . PRO A 1 178 ? -5.210 -5.773 16.696 1.00 96.50 178 PRO A C 1
ATOM 1446 O O . PRO A 1 178 ? -4.108 -5.231 16.619 1.00 96.50 178 PRO A O 1
ATOM 1449 N N . LEU A 1 179 ? -6.283 -5.154 17.203 1.00 96.69 179 LEU A N 1
ATOM 1450 C CA . LEU A 1 179 ? -6.245 -3.766 17.692 1.00 96.69 179 LEU A CA 1
ATOM 1451 C C . LEU A 1 179 ? -5.262 -3.589 18.865 1.00 96.69 179 LEU A C 1
ATOM 1453 O O . LEU A 1 179 ? -4.614 -2.550 18.990 1.00 96.69 179 LEU A O 1
ATOM 1457 N N . GLY A 1 180 ? -5.133 -4.627 19.697 1.00 95.00 180 GLY A N 1
ATOM 1458 C CA . GLY A 1 180 ? -4.341 -4.603 20.923 1.00 95.00 180 GLY A CA 1
ATOM 1459 C C . GLY A 1 180 ? -5.001 -3.781 22.034 1.00 95.00 180 GLY A C 1
ATOM 1460 O O . GLY A 1 180 ? -6.148 -3.358 21.926 1.00 95.00 180 GLY A O 1
ATOM 1461 N N . THR A 1 181 ? -4.259 -3.563 23.117 1.00 95.69 181 THR A N 1
ATOM 1462 C CA . THR A 1 181 ? -4.724 -2.837 24.314 1.00 95.69 181 THR A CA 1
ATOM 1463 C C . THR A 1 181 ? -4.167 -1.418 24.412 1.00 95.69 181 THR A C 1
ATOM 1465 O O . THR A 1 181 ? -4.473 -0.695 25.357 1.00 95.69 181 THR A O 1
ATOM 1468 N N . LYS A 1 182 ? -3.334 -0.998 23.450 1.00 96.69 182 LYS A N 1
ATOM 1469 C CA . LYS A 1 182 ? -2.698 0.321 23.441 1.00 96.69 182 LYS A CA 1
ATOM 1470 C C . LYS A 1 182 ? -2.415 0.800 22.020 1.00 96.69 182 LYS A C 1
ATOM 1472 O O . LYS A 1 182 ? -1.786 0.087 21.237 1.00 96.69 182 LYS A O 1
ATOM 1477 N N . LEU A 1 183 ? -2.814 2.036 21.722 1.00 97.56 183 LEU A N 1
ATOM 1478 C CA . LEU A 1 183 ? -2.402 2.731 20.501 1.00 97.56 183 LEU A CA 1
ATOM 1479 C C . LEU A 1 183 ? -0.997 3.315 20.667 1.00 97.56 183 LEU A C 1
ATOM 1481 O O . LEU A 1 183 ? -0.614 3.707 21.769 1.00 97.56 183 LEU A O 1
ATOM 1485 N N . CYS A 1 184 ? -0.228 3.373 19.581 1.00 97.12 184 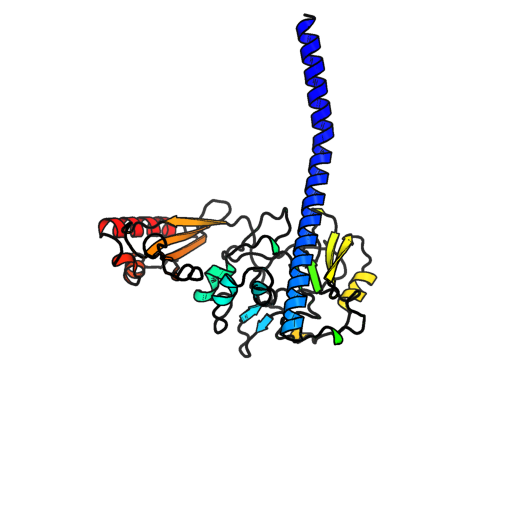CYS A N 1
ATOM 1486 C CA . CYS A 1 184 ? 1.172 3.810 19.589 1.00 97.12 184 CYS A CA 1
ATOM 1487 C C . CYS A 1 184 ? 2.059 2.987 20.555 1.00 97.12 184 CYS A C 1
ATOM 1489 O O . CYS A 1 184 ? 3.082 3.465 21.037 1.00 97.12 184 CYS A O 1
ATOM 1491 N N . GLY A 1 185 ? 1.680 1.737 20.848 1.00 96.12 185 GLY A N 1
ATOM 1492 C CA . GLY A 1 185 ? 2.398 0.828 21.750 1.00 96.12 185 GLY A CA 1
ATOM 1493 C C . GLY A 1 185 ? 3.637 0.155 21.146 1.00 96.12 185 GLY A C 1
ATOM 1494 O O . GLY A 1 185 ? 4.298 -0.623 21.826 1.00 96.12 185 GLY A O 1
ATOM 1495 N N . GLY A 1 186 ? 3.942 0.417 19.874 1.00 96.06 186 GLY A N 1
ATOM 1496 C CA . GLY A 1 186 ? 5.063 -0.174 19.140 1.00 96.06 186 GLY A CA 1
ATOM 1497 C C . GLY A 1 186 ? 4.748 -0.354 17.651 1.00 96.06 186 GLY A C 1
ATOM 1498 O O . GLY A 1 186 ? 3.640 -0.032 17.216 1.00 96.06 186 GLY A O 1
ATOM 1499 N N . PRO A 1 187 ? 5.678 -0.906 16.853 1.00 95.12 187 PRO A N 1
ATOM 1500 C CA . PRO A 1 187 ? 5.505 -1.023 15.403 1.00 95.12 187 PRO A CA 1
ATOM 1501 C C . PRO A 1 187 ? 4.338 -1.939 14.994 1.00 95.12 187 PRO A C 1
ATOM 1503 O O . PRO A 1 187 ? 3.754 -1.747 13.936 1.00 95.12 187 PRO A O 1
ATOM 1506 N N . ASN A 1 188 ? 3.932 -2.885 15.846 1.00 95.38 188 ASN A N 1
ATOM 1507 C CA . ASN A 1 188 ? 2.773 -3.751 15.597 1.00 95.38 188 ASN A CA 1
ATOM 1508 C C . ASN A 1 188 ? 1.428 -3.151 16.046 1.00 95.38 188 ASN A C 1
ATOM 1510 O O . ASN A 1 188 ? 0.398 -3.787 15.862 1.00 95.38 188 ASN A O 1
ATOM 1514 N N . SER A 1 189 ? 1.408 -1.950 16.627 1.00 97.12 189 SER A N 1
ATOM 1515 C CA . SER A 1 189 ? 0.171 -1.324 17.115 1.00 97.12 189 SER A CA 1
ATOM 1516 C C . SER A 1 189 ? -0.528 -0.471 16.052 1.00 97.12 189 SER A C 1
ATOM 1518 O O . SER A 1 189 ? 0.074 -0.060 15.055 1.00 97.12 189 SER A O 1
ATOM 1520 N N . PHE A 1 190 ? -1.805 -0.177 16.294 1.00 98.31 190 PHE A N 1
ATOM 1521 C CA . PHE A 1 190 ? -2.504 0.919 15.628 1.00 98.31 190 PHE A CA 1
ATOM 1522 C C . PHE A 1 190 ? -2.104 2.268 16.239 1.00 98.31 190 PHE A C 1
ATOM 1524 O O . PHE A 1 190 ? -1.698 2.341 17.398 1.00 98.31 190 PHE A O 1
ATOM 1531 N N . GLY A 1 191 ? -2.230 3.343 15.472 1.00 97.56 191 GLY A N 1
ATOM 1532 C CA . GLY A 1 191 ? -1.884 4.705 15.860 1.00 97.56 191 GLY A CA 1
ATOM 1533 C C . GLY A 1 191 ? -0.866 5.351 14.925 1.00 97.56 191 GLY A C 1
ATOM 1534 O O . GLY A 1 191 ? -0.247 4.701 14.093 1.00 97.56 191 GLY A O 1
ATOM 1535 N N . HIS A 1 192 ? -0.667 6.650 15.093 1.00 96.69 192 HIS A N 1
ATOM 1536 C CA . HIS A 1 192 ? 0.372 7.435 14.449 1.00 96.69 192 HIS A CA 1
ATOM 1537 C C . HIS A 1 192 ? 1.143 8.190 15.546 1.00 96.69 192 HIS A C 1
ATOM 1539 O O . HIS A 1 192 ? 0.645 9.198 16.056 1.00 96.69 192 HIS A O 1
ATOM 1545 N N . PRO A 1 193 ? 2.348 7.730 15.942 1.00 95.00 193 PRO A N 1
ATOM 1546 C CA . PRO A 1 193 ? 3.082 8.301 17.076 1.00 95.00 193 PRO A CA 1
ATOM 1547 C C . PRO A 1 193 ? 3.266 9.830 17.036 1.00 95.00 193 PRO A C 1
ATOM 1549 O O . PRO A 1 193 ? 3.074 10.461 18.075 1.00 95.00 193 PRO A O 1
ATOM 1552 N N . PRO A 1 194 ? 3.523 10.476 15.876 1.00 93.44 194 PRO A N 1
ATOM 1553 C CA . PRO A 1 194 ? 3.575 11.940 15.793 1.00 93.44 194 PRO A CA 1
ATOM 1554 C C . PRO A 1 194 ? 2.289 12.670 16.217 1.00 93.44 194 PRO A C 1
ATOM 1556 O O . PRO A 1 194 ? 2.347 13.856 16.536 1.00 93.44 194 PRO A O 1
ATOM 1559 N N . TRP A 1 195 ? 1.135 11.996 16.226 1.00 95.06 195 TRP A N 1
ATOM 1560 C CA . TRP A 1 195 ? -0.145 12.542 16.692 1.00 95.06 195 TRP A CA 1
ATOM 1561 C C . TRP A 1 195 ? -0.552 12.051 18.086 1.00 95.06 195 TRP A C 1
ATOM 1563 O O . TRP A 1 195 ? -1.620 12.442 18.552 1.00 95.06 195 TRP A O 1
ATOM 1573 N N . GLN A 1 196 ? 0.260 11.216 18.751 1.00 96.38 196 GLN A N 1
ATOM 1574 C CA . GLN A 1 196 ? -0.046 10.639 20.073 1.00 96.38 196 GLN A CA 1
ATOM 1575 C C . GLN A 1 196 ? -1.420 9.944 20.109 1.00 96.38 196 GLN A C 1
ATOM 1577 O O . GLN A 1 196 ? -2.226 10.095 21.035 1.00 96.38 196 GLN A O 1
ATOM 1582 N N . GLY A 1 197 ? -1.733 9.222 19.036 1.00 97.12 197 GLY A N 1
ATOM 1583 C CA . GLY A 1 197 ? -3.021 8.578 18.820 1.00 97.12 197 GLY A CA 1
ATOM 1584 C C . GLY A 1 197 ? -3.210 8.225 17.354 1.00 97.12 197 GLY A C 1
ATOM 1585 O O . GLY A 1 197 ? -2.278 8.330 16.565 1.00 97.12 197 GLY A O 1
ATOM 1586 N N . GLY A 1 198 ? -4.411 7.824 16.967 1.00 97.62 198 GLY A N 1
ATOM 1587 C CA . GLY A 1 198 ? -4.732 7.541 15.572 1.00 97.62 198 GLY A CA 1
ATOM 1588 C C . GLY A 1 198 ? -6.225 7.437 15.334 1.00 97.62 198 GLY A C 1
ATOM 1589 O O . GLY A 1 198 ? -7.032 7.435 16.266 1.00 97.62 198 GLY A O 1
ATOM 1590 N N . HIS A 1 199 ? -6.596 7.377 14.067 1.00 98.69 199 HIS A N 1
ATOM 1591 C CA . HIS A 1 199 ? -7.973 7.208 13.653 1.00 98.69 199 HIS A CA 1
ATOM 1592 C C . HIS A 1 199 ? -8.332 5.741 13.458 1.00 98.69 199 HIS A C 1
ATOM 1594 O O . HIS A 1 199 ? -7.571 4.962 12.879 1.00 98.69 199 HIS A O 1
ATOM 1600 N N . LEU A 1 200 ? -9.553 5.415 13.873 1.00 98.62 200 LEU A N 1
ATOM 1601 C CA . LEU A 1 200 ? -10.252 4.199 13.490 1.00 98.62 200 LEU A CA 1
ATOM 1602 C C . LEU A 1 200 ? -11.449 4.577 12.613 1.00 98.62 200 LEU A C 1
ATOM 1604 O O . LEU A 1 200 ? -12.205 5.503 12.930 1.00 98.62 200 LEU A O 1
ATOM 1608 N N . LEU A 1 201 ? -11.596 3.861 11.505 1.00 98.75 201 LEU A N 1
ATOM 1609 C CA . LEU A 1 201 ? -12.793 3.829 10.675 1.00 98.75 201 LEU A CA 1
ATOM 1610 C C . LEU A 1 201 ? -13.765 2.813 11.272 1.00 98.75 201 LEU A C 1
ATOM 1612 O O . LEU A 1 201 ? -13.361 1.697 11.587 1.00 98.75 201 LEU A O 1
ATOM 1616 N N . PHE A 1 202 ? -15.033 3.182 11.391 1.00 98.56 202 PHE A N 1
ATOM 1617 C CA . PHE A 1 202 ? -16.121 2.306 11.816 1.00 98.56 202 PHE A CA 1
ATOM 1618 C C . PHE A 1 202 ? -16.931 1.809 10.623 1.00 98.56 202 PHE A C 1
ATOM 1620 O O . PHE A 1 202 ? -16.904 2.397 9.541 1.00 98.56 202 PHE A O 1
ATOM 1627 N N . ALA A 1 203 ? -17.657 0.713 10.826 1.00 97.81 203 ALA A N 1
ATOM 1628 C CA . ALA A 1 203 ? -18.474 0.073 9.804 1.00 97.81 203 ALA A CA 1
ATOM 1629 C C . ALA A 1 203 ? -19.706 0.898 9.388 1.00 97.81 203 ALA A C 1
ATOM 1631 O O . ALA A 1 203 ? -20.374 0.545 8.426 1.00 97.81 203 ALA A O 1
ATOM 1632 N N . ASP A 1 204 ? -20.020 1.986 10.096 1.00 97.31 204 ASP A N 1
ATOM 1633 C CA . ASP A 1 204 ? -21.000 2.998 9.675 1.00 97.31 204 ASP A CA 1
ATOM 1634 C C . ASP A 1 204 ? -20.377 4.104 8.796 1.00 97.31 204 ASP A C 1
ATOM 1636 O O . ASP A 1 204 ? -21.022 5.103 8.474 1.00 97.31 204 ASP A O 1
ATOM 1640 N N . GLY A 1 205 ? -19.091 3.971 8.462 1.00 97.56 205 GLY A N 1
ATOM 1641 C CA . GLY A 1 205 ? -18.318 4.945 7.708 1.00 97.56 205 GLY A CA 1
ATOM 1642 C C . GLY A 1 205 ? -17.823 6.127 8.544 1.00 97.56 205 GLY A C 1
ATOM 1643 O O . GLY A 1 205 ? -17.159 7.016 8.002 1.00 97.56 205 GLY A O 1
ATOM 1644 N N . SER A 1 206 ? -18.122 6.212 9.845 1.00 98.38 206 SER A N 1
ATOM 1645 C CA . SER A 1 206 ? -17.581 7.248 10.730 1.00 98.38 206 SER A CA 1
ATOM 1646 C C . SER A 1 206 ? -16.081 7.037 10.977 1.00 98.38 206 SER A C 1
ATOM 1648 O O . SER A 1 206 ? -15.573 5.922 10.948 1.00 98.38 206 SER A O 1
ATOM 1650 N N . VAL A 1 207 ? -15.335 8.132 11.158 1.00 98.69 207 VAL A N 1
ATOM 1651 C CA . VAL A 1 207 ? -13.889 8.074 11.430 1.00 98.69 207 VAL A CA 1
ATOM 1652 C C . VAL A 1 207 ? -13.611 8.903 12.668 1.00 98.69 207 VAL A C 1
ATOM 1654 O O . VAL A 1 207 ? -13.844 10.120 12.665 1.00 98.69 207 VAL A O 1
ATOM 1657 N N . THR A 1 208 ? -13.103 8.239 13.701 1.00 98.19 208 THR A N 1
ATOM 1658 C CA . THR A 1 208 ? -12.932 8.801 15.042 1.00 98.19 208 THR A CA 1
ATOM 1659 C C . THR A 1 208 ? -11.478 8.699 15.463 1.00 98.19 208 THR A C 1
ATOM 1661 O O . THR A 1 208 ? -10.829 7.681 15.243 1.00 98.19 208 THR A O 1
ATOM 1664 N N . PHE A 1 209 ? -10.963 9.774 16.054 1.00 98.19 209 PHE A N 1
ATOM 1665 C CA . PHE A 1 209 ? -9.615 9.803 16.605 1.00 98.19 209 PHE A CA 1
ATOM 1666 C C . PHE A 1 209 ? -9.617 9.315 18.050 1.00 98.19 209 PHE A C 1
ATOM 1668 O O . PHE A 1 209 ? -10.414 9.790 18.859 1.00 98.19 209 PHE A O 1
ATOM 1675 N N . PHE A 1 210 ? -8.668 8.449 18.374 1.00 98.12 210 PHE A N 1
ATOM 1676 C CA . PHE A 1 210 ? -8.405 7.955 19.716 1.00 98.12 210 PHE A CA 1
ATOM 1677 C C . PHE A 1 210 ? -6.986 8.340 20.124 1.00 98.12 210 PHE A C 1
ATOM 1679 O O . PHE A 1 210 ? -6.042 8.176 19.353 1.00 98.12 210 PHE A O 1
ATOM 1686 N N . SER A 1 211 ? -6.833 8.864 21.340 1.00 97.81 211 SER A N 1
ATOM 1687 C CA . SER A 1 211 ? -5.515 9.167 21.909 1.00 97.81 211 SER A CA 1
ATOM 1688 C C . SER A 1 211 ? -4.799 7.877 22.318 1.00 97.81 211 SER A C 1
ATOM 1690 O O . SER A 1 211 ? -5.447 6.889 22.662 1.00 97.81 211 SER A O 1
ATOM 1692 N N . GLU A 1 212 ? -3.470 7.896 22.371 1.00 96.94 212 GLU A N 1
ATOM 1693 C CA . GLU A 1 212 ? -2.655 6.835 22.983 1.00 96.94 212 GLU A CA 1
ATOM 1694 C C . GLU A 1 212 ? -2.985 6.571 24.464 1.00 96.94 212 GLU A C 1
ATOM 1696 O O . GLU A 1 212 ? -2.692 5.493 24.974 1.00 96.94 212 GLU A O 1
ATOM 1701 N N . ASN A 1 213 ? -3.649 7.524 25.131 1.00 97.62 213 ASN A N 1
ATOM 1702 C CA . ASN A 1 213 ? -4.148 7.400 26.504 1.00 97.62 213 ASN A CA 1
ATOM 1703 C C . ASN A 1 213 ? -5.571 6.815 26.594 1.00 97.62 213 ASN A C 1
ATOM 1705 O O . ASN A 1 213 ? -6.177 6.821 27.666 1.00 97.62 213 ASN A O 1
ATOM 1709 N N . THR A 1 214 ? -6.145 6.354 25.479 1.00 97.88 214 THR A N 1
ATOM 1710 C CA . THR A 1 214 ? -7.438 5.653 25.484 1.00 97.88 214 THR A CA 1
ATOM 1711 C C . THR A 1 214 ? -7.336 4.404 26.359 1.00 97.88 214 THR A C 1
ATOM 1713 O O . THR A 1 214 ? -6.376 3.648 26.235 1.00 97.88 214 THR A O 1
ATOM 1716 N N . SER A 1 215 ? -8.321 4.185 27.238 1.00 97.75 215 SER A N 1
ATOM 1717 C CA . SER A 1 215 ? -8.339 3.013 28.121 1.00 97.75 215 SER A CA 1
ATOM 1718 C C . SER A 1 215 ? -8.326 1.713 27.316 1.00 97.75 215 SER A C 1
ATOM 1720 O O . SER A 1 215 ? -9.100 1.541 26.372 1.00 97.75 215 SER A O 1
ATOM 1722 N N . ASP A 1 216 ? -7.483 0.789 27.761 1.00 97.00 216 ASP A N 1
ATOM 1723 C CA . ASP A 1 216 ? -7.449 -0.617 27.363 1.00 97.00 216 ASP A CA 1
ATOM 1724 C C . ASP A 1 216 ? -8.843 -1.256 27.313 1.00 97.00 216 ASP A C 1
ATOM 1726 O O . ASP A 1 216 ? -9.190 -1.842 26.295 1.00 97.00 216 ASP A O 1
ATOM 1730 N N . VAL A 1 217 ? -9.697 -1.036 28.318 1.00 97.44 217 VAL A N 1
ATOM 1731 C CA . VAL A 1 217 ? -11.075 -1.558 28.370 1.00 97.44 217 VAL A CA 1
ATOM 1732 C C . VAL A 1 217 ? -11.908 -1.133 27.152 1.00 97.44 217 VAL A C 1
ATOM 1734 O O . VAL A 1 217 ? -12.770 -1.882 26.692 1.00 97.44 217 VAL A O 1
ATOM 1737 N N . ILE A 1 218 ? -11.689 0.070 26.612 1.00 96.06 218 ILE A N 1
ATOM 1738 C CA . ILE A 1 218 ? -12.391 0.533 25.403 1.00 96.06 218 ILE A CA 1
ATOM 1739 C C . ILE A 1 218 ? -11.868 -0.218 24.174 1.00 96.06 218 ILE A C 1
ATOM 1741 O O . ILE A 1 218 ? -12.662 -0.698 23.365 1.00 96.06 218 ILE A O 1
ATOM 1745 N N . LEU A 1 219 ? -10.546 -0.346 24.046 1.00 96.81 219 LEU A N 1
ATOM 1746 C CA . LEU A 1 219 ? -9.911 -1.034 22.920 1.00 96.81 219 LEU A CA 1
ATOM 1747 C C . LEU A 1 219 ? -10.231 -2.536 22.924 1.00 96.81 219 LEU A C 1
ATOM 1749 O O . LEU A 1 219 ? -10.546 -3.094 21.877 1.00 96.81 219 LEU A O 1
ATOM 1753 N N . GLU A 1 220 ? -10.261 -3.170 24.094 1.00 96.38 220 GLU A N 1
ATOM 1754 C CA . GLU A 1 220 ? -10.671 -4.564 24.273 1.00 96.38 220 GLU A CA 1
ATOM 1755 C C . GLU A 1 220 ? -12.124 -4.790 23.848 1.00 96.38 220 GLU A C 1
ATOM 1757 O O . GLU A 1 220 ? -12.416 -5.759 23.148 1.00 96.38 220 GLU A O 1
ATOM 1762 N N . LYS A 1 221 ? -13.037 -3.868 24.188 1.00 95.56 221 LYS A N 1
ATOM 1763 C CA . LYS A 1 221 ? -14.433 -3.940 23.724 1.00 95.56 221 LYS A CA 1
ATOM 1764 C C . LYS A 1 221 ? -14.545 -3.866 22.204 1.00 95.56 221 LYS A C 1
ATOM 1766 O O . LYS A 1 221 ? -15.361 -4.582 21.631 1.00 95.56 221 LYS A O 1
ATOM 1771 N N . PHE A 1 222 ? -13.741 -3.027 21.552 1.00 95.62 222 PHE A N 1
ATOM 1772 C CA . PHE A 1 222 ? -13.704 -2.956 20.090 1.00 95.62 222 PHE A CA 1
ATOM 1773 C C . PHE A 1 222 ? -13.065 -4.196 19.459 1.00 95.62 222 PHE A C 1
ATOM 1775 O O . PHE A 1 222 ? -13.556 -4.683 18.444 1.00 95.62 222 PHE A O 1
ATOM 1782 N N . ALA A 1 223 ? -11.999 -4.732 20.055 1.00 94.38 223 ALA A N 1
ATOM 1783 C CA . ALA A 1 223 ? -11.335 -5.944 19.582 1.00 94.38 223 ALA A CA 1
ATOM 1784 C C . ALA A 1 223 ? -12.229 -7.191 19.707 1.00 94.38 223 ALA A C 1
ATOM 1786 O O . ALA A 1 223 ? -12.169 -8.079 18.862 1.00 94.38 223 ALA A O 1
ATOM 1787 N N . ALA A 1 224 ? -13.080 -7.244 20.733 1.00 94.38 224 ALA A N 1
ATOM 1788 C CA . ALA A 1 224 ? -14.016 -8.341 20.969 1.00 94.38 224 ALA A CA 1
ATOM 1789 C C . ALA A 1 224 ? -15.379 -8.162 20.270 1.00 94.38 224 ALA A C 1
ATOM 1791 O O . ALA A 1 224 ? -16.274 -8.988 20.461 1.00 94.38 224 ALA A O 1
ATOM 1792 N N . ALA A 1 225 ? -15.579 -7.085 19.499 1.00 94.81 225 ALA A N 1
ATOM 1793 C CA . ALA A 1 225 ? -16.859 -6.819 18.851 1.00 94.81 225 ALA A CA 1
ATOM 1794 C C . ALA A 1 225 ? -17.174 -7.891 17.781 1.00 94.81 225 ALA A C 1
ATOM 1796 O O . ALA A 1 225 ? -16.295 -8.215 16.977 1.00 94.81 225 ALA A O 1
ATOM 1797 N N . PRO A 1 226 ? -18.406 -8.439 17.757 1.00 94.31 226 PRO A N 1
ATOM 1798 C CA . PRO A 1 226 ? -18.806 -9.480 16.819 1.00 94.31 226 PRO A CA 1
ATOM 1799 C C . PRO A 1 226 ? -18.971 -8.948 15.382 1.00 94.31 226 PRO A C 1
ATOM 1801 O O . PRO A 1 226 ? -19.276 -7.764 15.205 1.00 94.31 226 PRO A O 1
ATOM 1804 N N . PRO A 1 227 ? -18.849 -9.821 14.362 1.00 95.81 227 PRO A N 1
ATOM 1805 C CA . PRO A 1 227 ? -18.591 -11.266 14.459 1.00 95.81 227 PRO A CA 1
ATOM 1806 C C . PRO A 1 227 ? -17.170 -11.588 14.940 1.00 95.81 227 PRO A C 1
ATOM 1808 O O . PRO A 1 227 ? -16.260 -10.802 14.731 1.00 95.81 227 PRO A O 1
ATOM 1811 N N . VAL A 1 228 ? -16.975 -12.731 15.605 1.00 92.75 228 VAL A N 1
ATOM 1812 C CA . VAL A 1 228 ? -15.649 -13.166 16.079 1.00 92.75 228 VAL A CA 1
ATOM 1813 C C . VAL A 1 228 ? -15.245 -14.436 15.324 1.00 92.75 228 VAL A C 1
ATOM 1815 O O . VAL A 1 228 ? -15.904 -15.464 15.492 1.00 92.75 228 VAL A O 1
ATOM 1818 N N . PRO A 1 229 ? -14.211 -14.382 14.473 1.00 94.88 229 PRO A N 1
ATOM 1819 C CA . PRO A 1 229 ? -13.722 -15.532 13.721 1.00 94.88 229 PRO A CA 1
ATOM 1820 C C . PRO A 1 229 ? -12.911 -16.490 14.600 1.00 94.88 229 PRO A C 1
ATOM 1822 O O . PRO A 1 229 ? -12.553 -16.201 15.743 1.00 94.88 229 PRO A O 1
ATOM 1825 N N . THR A 1 230 ? -12.580 -17.645 14.034 1.00 95.38 230 THR A N 1
ATOM 1826 C CA . THR A 1 230 ? -11.644 -18.594 14.646 1.00 95.38 230 THR A CA 1
ATOM 1827 C C . THR A 1 230 ? -10.201 -18.068 14.625 1.00 95.38 230 THR A C 1
ATOM 1829 O O . THR A 1 230 ? -9.834 -17.189 13.838 1.00 95.38 230 THR A O 1
ATOM 1832 N N . ALA A 1 231 ? -9.344 -18.637 15.477 1.00 93.50 231 ALA A N 1
ATOM 1833 C CA . ALA A 1 231 ? -7.921 -18.289 15.505 1.00 93.50 231 ALA A CA 1
ATOM 1834 C C . ALA A 1 231 ? -7.208 -18.632 14.182 1.00 93.50 231 ALA A C 1
ATOM 1836 O O . ALA A 1 231 ? -6.351 -17.879 13.735 1.00 93.50 231 ALA A O 1
ATOM 1837 N N . GLU A 1 232 ? -7.605 -19.725 13.528 1.00 92.88 232 GLU A N 1
ATOM 1838 C CA . GLU A 1 232 ? -7.054 -20.155 12.236 1.00 92.88 232 GLU A CA 1
ATOM 1839 C C . GLU A 1 232 ? -7.384 -19.157 11.118 1.00 92.88 232 GLU A C 1
ATOM 1841 O O . GLU A 1 232 ? -6.516 -18.763 10.344 1.00 92.88 232 GLU A O 1
ATOM 1846 N N . GLN A 1 233 ? -8.620 -18.652 11.089 1.00 94.31 233 GLN A N 1
ATOM 1847 C CA . GLN A 1 233 ? -9.057 -17.652 10.111 1.00 94.31 233 GLN A CA 1
ATOM 1848 C C . GLN A 1 233 ? -8.276 -16.335 10.205 1.00 94.31 233 GLN A C 1
ATOM 1850 O O . GLN A 1 233 ? -8.028 -15.686 9.189 1.00 94.31 233 GLN A O 1
ATOM 1855 N N . THR A 1 234 ? -7.885 -15.936 11.416 1.00 96.12 234 THR A N 1
ATOM 1856 C CA . THR A 1 234 ? -7.177 -14.668 11.665 1.00 96.12 234 THR A CA 1
ATOM 1857 C C . THR A 1 234 ? -5.661 -14.795 11.649 1.00 96.12 234 THR A C 1
ATOM 1859 O O . THR A 1 234 ? -4.971 -13.773 11.725 1.00 96.12 234 THR A O 1
ATOM 1862 N N . GLN A 1 235 ? -5.137 -16.016 11.519 1.00 94.50 235 GLN A N 1
ATOM 1863 C CA . GLN A 1 235 ? -3.707 -16.275 11.496 1.00 94.50 235 GLN A CA 1
ATOM 1864 C C . GLN A 1 235 ? -3.041 -15.559 10.316 1.00 94.50 235 GLN A C 1
ATOM 1866 O O . GLN A 1 235 ? -3.498 -15.624 9.172 1.00 94.50 235 GLN A O 1
ATOM 1871 N N . VAL A 1 236 ? -1.924 -14.895 10.610 1.00 93.44 236 VAL A N 1
ATOM 1872 C CA . VAL A 1 236 ? -1.069 -14.238 9.620 1.00 93.44 236 VAL A CA 1
ATOM 1873 C C . VAL A 1 236 ? 0.295 -14.932 9.573 1.00 93.44 236 VAL A C 1
ATOM 1875 O O . VAL A 1 236 ? 0.760 -15.402 10.616 1.00 93.44 236 VAL A O 1
ATOM 1878 N N . PRO A 1 237 ? 0.951 -15.006 8.402 1.00 92.69 237 PRO A N 1
ATOM 1879 C CA . PRO A 1 237 ? 2.325 -15.485 8.308 1.00 92.69 237 PRO A CA 1
ATOM 1880 C C . PRO A 1 237 ? 3.274 -14.628 9.151 1.00 92.69 237 PRO A C 1
ATOM 1882 O O . PRO A 1 237 ? 3.101 -13.409 9.230 1.00 92.69 237 PRO A O 1
ATOM 1885 N N . ASP A 1 238 ? 4.313 -15.247 9.714 1.00 91.69 238 ASP A N 1
ATOM 1886 C CA . ASP A 1 238 ? 5.424 -14.524 10.342 1.00 91.69 238 ASP A CA 1
ATOM 1887 C C . ASP A 1 238 ? 6.311 -13.896 9.256 1.00 91.69 238 ASP A C 1
ATOM 1889 O O . ASP A 1 238 ? 7.350 -14.422 8.860 1.00 91.69 238 ASP A O 1
ATOM 1893 N N . ARG A 1 239 ? 5.815 -12.799 8.677 1.00 91.88 239 ARG A N 1
ATOM 1894 C CA . ARG A 1 239 ? 6.449 -12.061 7.584 1.00 91.88 239 ARG A CA 1
ATOM 1895 C C . ARG A 1 239 ? 6.452 -10.578 7.917 1.00 91.88 239 ARG A C 1
ATOM 1897 O O . ARG A 1 239 ? 5.402 -9.963 8.092 1.00 91.88 239 ARG A O 1
ATOM 1904 N N . THR A 1 240 ? 7.645 -9.994 7.939 1.00 93.12 240 THR A N 1
ATOM 1905 C CA . THR A 1 240 ? 7.843 -8.544 8.036 1.00 93.12 240 THR A CA 1
ATOM 1906 C C . THR A 1 240 ? 8.437 -8.040 6.730 1.00 93.12 240 THR A C 1
ATOM 1908 O O . THR A 1 240 ? 9.296 -8.693 6.143 1.00 93.12 240 THR A O 1
ATOM 1911 N N . PHE A 1 241 ? 7.969 -6.884 6.269 1.00 95.31 241 PHE A N 1
ATOM 1912 C CA . PHE A 1 241 ? 8.518 -6.226 5.092 1.00 95.31 241 PHE A CA 1
ATOM 1913 C C . PHE A 1 241 ? 9.504 -5.158 5.532 1.00 95.31 241 PHE A C 1
ATOM 1915 O O . PHE A 1 241 ? 9.202 -4.340 6.401 1.00 95.31 241 PHE A O 1
ATOM 1922 N N . GLU A 1 242 ? 10.681 -5.157 4.922 1.00 94.19 242 GLU A N 1
ATOM 1923 C CA . GLU A 1 242 ? 11.628 -4.070 5.103 1.00 94.19 242 GLU A CA 1
ATOM 1924 C C . GLU A 1 242 ? 11.101 -2.830 4.377 1.00 94.19 242 GLU A C 1
ATOM 1926 O O . GLU A 1 242 ? 10.779 -2.866 3.188 1.00 94.19 242 GLU A O 1
ATOM 1931 N N . THR A 1 243 ? 10.991 -1.729 5.114 1.00 93.19 243 THR A N 1
ATOM 1932 C CA . THR A 1 243 ? 10.487 -0.447 4.615 1.00 93.19 243 THR A CA 1
ATOM 1933 C C . THR A 1 243 ? 11.518 0.634 4.859 1.00 93.19 243 THR A C 1
ATOM 1935 O O . THR A 1 243 ? 12.177 0.630 5.897 1.00 93.19 243 THR A O 1
ATOM 1938 N N . GLY A 1 244 ? 11.621 1.592 3.948 1.00 88.44 244 GLY A N 1
ATOM 1939 C CA . GLY A 1 244 ? 12.662 2.606 4.021 1.00 88.44 244 GLY A CA 1
ATOM 1940 C C . GLY A 1 244 ? 12.431 3.742 3.043 1.00 88.44 244 GLY A C 1
ATOM 1941 O O . GLY A 1 244 ? 11.302 3.988 2.609 1.00 88.44 244 GLY A O 1
ATOM 1942 N N . ASP A 1 245 ? 13.514 4.446 2.737 1.00 89.44 245 ASP A N 1
ATOM 1943 C CA . ASP A 1 245 ? 13.553 5.435 1.665 1.00 89.44 245 ASP A CA 1
ATOM 1944 C C . ASP A 1 245 ? 13.967 4.713 0.384 1.00 89.44 245 ASP A C 1
ATOM 1946 O O . ASP A 1 245 ? 15.140 4.647 0.013 1.00 89.44 245 ASP A O 1
ATOM 1950 N N . PHE A 1 246 ? 12.981 4.036 -0.193 1.00 93.81 246 PHE A N 1
ATOM 1951 C CA . PHE A 1 246 ? 13.099 3.360 -1.471 1.00 93.81 246 PHE A CA 1
ATOM 1952 C C . PHE A 1 246 ? 12.348 4.176 -2.513 1.00 93.81 246 PHE A C 1
ATOM 1954 O O . PHE A 1 246 ? 11.319 4.781 -2.201 1.00 93.81 246 PHE A O 1
ATOM 1961 N N . SER A 1 247 ? 12.838 4.198 -3.745 1.00 92.81 247 SER A N 1
ATOM 1962 C CA . SER A 1 247 ? 12.169 4.907 -4.834 1.00 92.81 247 SER A CA 1
ATOM 1963 C C . SER A 1 247 ? 12.428 4.252 -6.182 1.00 92.81 247 SER A C 1
ATOM 1965 O O . SER A 1 247 ? 13.482 3.661 -6.419 1.00 92.81 247 SER A O 1
ATOM 1967 N N . TRP A 1 248 ? 11.429 4.351 -7.053 1.00 94.56 248 TRP A N 1
ATOM 1968 C CA . TRP A 1 248 ? 11.491 3.856 -8.418 1.00 94.56 248 TRP A CA 1
ATOM 1969 C C . TRP A 1 248 ? 11.933 4.959 -9.374 1.00 94.56 248 TRP A C 1
ATOM 1971 O O . TRP A 1 248 ? 11.386 6.064 -9.360 1.00 94.56 248 TRP A O 1
ATOM 1981 N N . HIS A 1 249 ? 12.895 4.636 -10.234 1.00 94.06 249 HIS A N 1
ATOM 1982 C CA . HIS A 1 249 ? 13.393 5.519 -11.280 1.00 94.06 249 HIS A CA 1
ATOM 1983 C C . HIS A 1 249 ? 13.276 4.853 -12.647 1.00 94.06 249 HIS A C 1
ATOM 1985 O O . HIS A 1 249 ? 13.762 3.739 -12.839 1.00 94.06 249 HIS A O 1
ATOM 1991 N N . ASN A 1 250 ? 12.687 5.570 -13.604 1.00 94.50 250 ASN A N 1
ATOM 1992 C CA . ASN A 1 250 ? 12.616 5.125 -14.992 1.00 94.50 250 ASN A CA 1
ATOM 1993 C C . ASN A 1 250 ? 13.789 5.694 -15.781 1.00 94.50 250 ASN A C 1
ATOM 1995 O O . ASN A 1 250 ? 14.080 6.889 -15.698 1.00 94.50 250 ASN A O 1
ATOM 1999 N N . GLN A 1 251 ? 14.415 4.849 -16.589 1.00 95.06 251 GLN A N 1
ATOM 2000 C CA . GLN A 1 251 ? 15.413 5.254 -17.565 1.00 95.06 251 GLN A CA 1
ATOM 2001 C C . GLN A 1 251 ? 15.066 4.650 -18.923 1.00 95.06 251 GLN A C 1
ATOM 2003 O O . GLN A 1 251 ? 15.037 3.432 -19.070 1.00 95.06 251 GLN A O 1
ATOM 2008 N N . SER A 1 252 ? 14.794 5.495 -19.916 1.00 95.81 252 SER A N 1
ATOM 2009 C CA . SER A 1 252 ? 14.464 5.045 -21.270 1.00 95.81 252 SER A CA 1
ATOM 2010 C C . SER A 1 252 ? 15.623 4.274 -21.904 1.00 95.81 252 SER A C 1
ATOM 2012 O O . SER A 1 252 ? 16.783 4.676 -21.795 1.00 95.81 252 SER A O 1
ATOM 2014 N N . LEU A 1 253 ? 15.288 3.193 -22.600 1.00 96.44 253 LEU A N 1
ATOM 2015 C CA . LEU A 1 253 ? 16.188 2.465 -23.483 1.00 96.44 253 LEU A CA 1
ATOM 2016 C C . LEU A 1 253 ? 16.114 3.062 -24.891 1.00 96.44 253 LEU A C 1
ATOM 2018 O O . LEU A 1 253 ? 15.057 3.502 -25.350 1.00 96.44 253 LEU A O 1
ATOM 2022 N N . GLN A 1 254 ? 17.243 3.075 -25.592 1.00 95.94 254 GLN A N 1
ATOM 2023 C CA . GLN A 1 254 ? 17.307 3.562 -26.962 1.00 95.94 254 GLN A CA 1
ATOM 2024 C C . GLN A 1 254 ? 16.533 2.629 -27.895 1.00 95.94 254 GLN A C 1
ATOM 2026 O O . GLN A 1 254 ? 16.759 1.421 -27.927 1.00 95.94 254 GLN A O 1
ATOM 2031 N N . SER A 1 255 ? 15.628 3.206 -28.668 1.00 93.06 255 SER A N 1
ATOM 2032 C CA . SER A 1 255 ? 14.838 2.536 -29.699 1.00 93.06 255 SER A CA 1
ATOM 2033 C C . SER A 1 255 ? 14.551 3.534 -30.823 1.00 93.06 255 SER A C 1
ATOM 2035 O O . SER A 1 255 ? 14.874 4.721 -30.710 1.00 93.06 255 SER A O 1
ATOM 2037 N N . ASP A 1 256 ? 14.024 3.055 -31.944 1.00 91.06 256 ASP A N 1
ATOM 2038 C CA . ASP A 1 256 ? 13.533 3.886 -33.035 1.00 91.06 256 ASP A CA 1
ATOM 2039 C C . ASP A 1 256 ? 12.418 4.811 -32.505 1.00 91.06 256 ASP A C 1
ATOM 2041 O O . ASP A 1 256 ? 11.422 4.314 -31.978 1.00 91.06 256 ASP A O 1
ATOM 2045 N N . PRO A 1 257 ? 12.537 6.145 -32.642 1.00 85.19 257 PRO A N 1
ATOM 2046 C CA . PRO A 1 257 ? 11.496 7.082 -32.219 1.00 85.19 257 PRO A CA 1
ATOM 2047 C C . PRO A 1 257 ? 10.134 6.863 -32.896 1.00 85.19 257 PRO A C 1
ATOM 2049 O O . PRO A 1 257 ? 9.120 7.336 -32.388 1.00 85.19 257 PRO A O 1
ATOM 2052 N N . GLN A 1 258 ? 10.110 6.202 -34.058 1.00 87.69 258 GLN A N 1
ATOM 2053 C CA . GLN A 1 258 ? 8.887 5.835 -34.778 1.00 87.69 258 GLN A CA 1
ATOM 2054 C C . GLN A 1 258 ? 8.390 4.424 -34.429 1.00 87.69 258 GLN A C 1
ATOM 2056 O O . GLN A 1 258 ? 7.391 3.976 -34.989 1.00 87.69 258 GLN A O 1
ATOM 2061 N N . ALA A 1 259 ? 9.055 3.707 -33.517 1.00 88.81 259 ALA A N 1
ATOM 2062 C CA . ALA A 1 259 ? 8.573 2.414 -33.063 1.00 88.81 259 ALA A CA 1
ATOM 2063 C C . ALA A 1 259 ? 7.233 2.555 -32.331 1.00 88.81 259 ALA A C 1
ATOM 2065 O O . ALA A 1 259 ? 7.013 3.475 -31.540 1.00 88.81 259 ALA A O 1
ATOM 2066 N N . GLU A 1 260 ? 6.365 1.564 -32.538 1.00 89.50 260 GLU A N 1
ATOM 2067 C CA . GLU A 1 260 ? 5.094 1.432 -31.818 1.00 89.50 260 GLU A CA 1
ATOM 2068 C C . GLU A 1 260 ? 5.283 1.157 -30.316 1.00 89.50 260 GLU A C 1
ATOM 2070 O O . GLU A 1 260 ? 4.329 1.260 -29.548 1.00 89.50 260 GLU A O 1
ATOM 2075 N N . GLN A 1 261 ? 6.495 0.784 -29.893 1.00 91.25 261 GLN A N 1
ATOM 2076 C CA . GLN A 1 261 ? 6.838 0.442 -28.514 1.00 91.25 261 GLN A CA 1
ATOM 2077 C C . GLN A 1 261 ? 8.014 1.290 -28.036 1.00 91.25 261 GLN A C 1
ATOM 2079 O O . GLN A 1 261 ? 9.049 1.360 -28.700 1.00 91.25 261 GLN A O 1
ATOM 2084 N N . LEU A 1 262 ? 7.854 1.884 -26.859 1.00 92.88 262 LEU A N 1
ATOM 2085 C CA . LEU A 1 262 ? 8.917 2.474 -26.062 1.00 92.88 262 LEU A CA 1
ATOM 2086 C C . LEU A 1 262 ? 9.398 1.444 -25.045 1.00 92.88 262 LEU A C 1
ATOM 2088 O O . LEU A 1 262 ? 8.631 0.609 -24.574 1.00 92.88 262 LEU A O 1
ATOM 2092 N N . TYR A 1 263 ? 10.674 1.520 -24.690 1.00 96.19 263 TYR A N 1
ATOM 2093 C CA . TYR A 1 263 ? 11.297 0.597 -23.751 1.00 96.19 263 TYR A CA 1
ATOM 2094 C C . TYR A 1 263 ? 11.979 1.389 -22.652 1.00 96.19 263 TYR A C 1
ATOM 2096 O O . TYR A 1 263 ? 12.591 2.430 -22.908 1.00 96.19 263 TYR A O 1
ATOM 2104 N N . TYR A 1 264 ? 11.895 0.902 -21.422 1.00 96.38 264 TYR A N 1
ATOM 2105 C CA . TYR A 1 264 ? 12.545 1.546 -20.294 1.00 96.38 264 TYR A CA 1
ATOM 2106 C C . TYR A 1 264 ? 12.959 0.531 -19.236 1.00 96.38 264 TYR A C 1
ATOM 2108 O O . TYR A 1 264 ? 12.404 -0.559 -19.110 1.00 96.38 264 TYR A O 1
ATOM 2116 N N . VAL A 1 265 ? 13.958 0.932 -18.462 1.00 96.69 265 VAL A N 1
ATOM 2117 C CA . VAL A 1 265 ? 14.406 0.242 -17.263 1.00 96.69 265 VAL A CA 1
ATOM 2118 C C . VAL A 1 265 ? 13.739 0.898 -16.062 1.00 96.69 265 VAL A C 1
ATOM 2120 O O . VAL A 1 265 ? 13.827 2.115 -15.889 1.00 96.69 265 VAL A O 1
ATOM 2123 N N . HIS A 1 266 ? 13.074 0.097 -15.243 1.00 95.62 266 HIS A N 1
ATOM 2124 C CA . HIS A 1 266 ? 12.506 0.461 -13.955 1.00 95.62 266 HIS A CA 1
ATOM 2125 C C . HIS A 1 266 ? 13.490 0.023 -12.869 1.00 95.62 266 HIS A C 1
ATOM 2127 O O . HIS A 1 266 ? 13.754 -1.166 -12.702 1.00 95.62 266 HIS A O 1
ATOM 2133 N N . VAL A 1 267 ? 14.100 0.979 -12.169 1.00 96.12 267 VAL A N 1
ATOM 2134 C CA . VAL A 1 267 ? 15.154 0.699 -11.185 1.00 96.12 267 VAL A CA 1
ATOM 2135 C C . VAL A 1 267 ? 14.688 1.100 -9.797 1.00 96.12 267 VAL A C 1
ATOM 2137 O O . VAL A 1 267 ? 14.449 2.283 -9.542 1.00 96.12 267 VAL A O 1
ATOM 2140 N N . LEU A 1 268 ? 14.613 0.128 -8.893 1.00 95.50 268 LEU A N 1
ATOM 2141 C CA . LEU A 1 268 ? 14.390 0.368 -7.475 1.00 95.50 268 LEU A CA 1
ATOM 2142 C C . LEU A 1 268 ? 15.715 0.754 -6.841 1.00 95.50 268 LEU A C 1
ATOM 2144 O O . LEU A 1 268 ? 16.700 0.021 -6.959 1.00 95.50 268 LEU A O 1
ATOM 2148 N N . ARG A 1 269 ? 15.735 1.880 -6.138 1.00 94.50 269 ARG A N 1
ATOM 2149 C CA . ARG A 1 269 ? 16.925 2.376 -5.447 1.00 94.50 269 ARG A CA 1
ATOM 2150 C C . ARG A 1 269 ? 16.670 2.522 -3.959 1.00 94.50 269 ARG A C 1
ATOM 2152 O O . ARG A 1 269 ? 15.565 2.882 -3.553 1.00 94.50 269 ARG A O 1
ATOM 2159 N N . GLY A 1 270 ? 17.699 2.238 -3.165 1.00 88.75 270 GLY A N 1
ATOM 2160 C CA . GLY A 1 270 ? 17.721 2.502 -1.725 1.00 88.75 270 GLY A CA 1
ATOM 2161 C C . GLY A 1 270 ? 18.329 3.859 -1.364 1.00 88.75 270 GLY 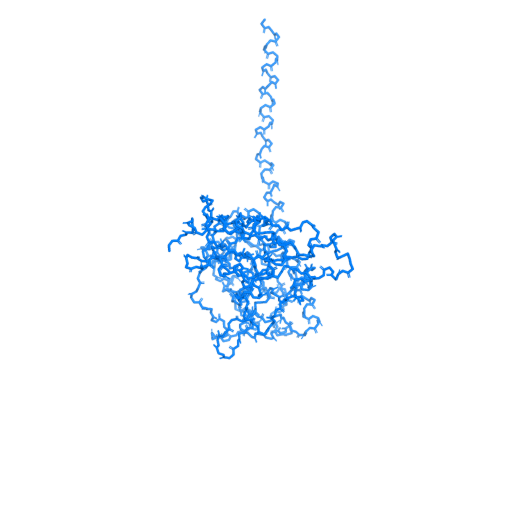A C 1
ATOM 2162 O O . GLY A 1 270 ? 18.660 4.666 -2.230 1.00 88.75 270 GLY A O 1
ATOM 2163 N N . GLN A 1 271 ? 18.551 4.068 -0.063 1.00 77.44 271 GLN A N 1
ATOM 2164 C CA . GLN A 1 271 ? 19.061 5.319 0.526 1.00 77.44 271 GLN A CA 1
ATOM 2165 C C . GLN A 1 271 ? 20.392 5.827 -0.056 1.00 77.44 271 GLN A C 1
ATOM 2167 O O . GLN A 1 271 ? 20.678 7.019 0.008 1.00 77.44 271 GLN A O 1
ATOM 2172 N N . THR A 1 272 ? 21.223 4.938 -0.600 1.00 83.50 272 THR A N 1
ATOM 2173 C CA . THR A 1 272 ? 22.553 5.255 -1.147 1.00 83.50 272 THR A CA 1
ATOM 2174 C C . THR A 1 272 ? 22.566 5.386 -2.672 1.00 83.50 272 THR A C 1
ATOM 2176 O O . THR A 1 272 ? 23.640 5.370 -3.269 1.00 83.50 272 THR A O 1
ATOM 2179 N N . ASP A 1 273 ? 21.396 5.474 -3.318 1.00 83.50 273 ASP A N 1
ATOM 2180 C CA . ASP A 1 273 ? 21.240 5.409 -4.783 1.00 83.50 273 ASP A CA 1
ATOM 2181 C C . ASP A 1 273 ? 21.743 4.081 -5.401 1.00 83.50 273 ASP A C 1
ATOM 2183 O O . ASP A 1 273 ? 21.919 3.949 -6.616 1.00 83.50 273 ASP A O 1
ATOM 2187 N N . GLN A 1 274 ? 21.981 3.063 -4.568 1.00 87.81 274 GLN A N 1
ATOM 2188 C CA . GLN A 1 274 ? 22.318 1.717 -5.018 1.00 87.81 274 GLN A CA 1
ATOM 2189 C C . GLN A 1 274 ? 21.074 1.050 -5.631 1.00 87.81 274 GLN A C 1
ATOM 2191 O O . GLN A 1 274 ? 20.012 1.078 -4.997 1.00 87.81 274 GLN A O 1
ATOM 2196 N N . PRO A 1 275 ? 21.177 0.446 -6.833 1.00 92.88 275 PRO A N 1
ATOM 2197 C CA . PRO A 1 275 ? 20.090 -0.342 -7.393 1.00 92.88 275 PRO A CA 1
ATOM 2198 C C . PRO A 1 275 ? 19.887 -1.609 -6.559 1.00 92.88 275 PRO A C 1
ATOM 2200 O O . PRO A 1 275 ? 20.837 -2.323 -6.251 1.00 92.88 275 PRO A O 1
ATOM 2203 N N . LEU A 1 276 ? 18.638 -1.874 -6.200 1.00 92.44 276 LEU A N 1
ATOM 2204 C CA . LEU A 1 276 ? 18.215 -3.062 -5.454 1.00 92.44 276 LEU A CA 1
ATOM 2205 C C . LEU A 1 276 ? 17.470 -4.045 -6.350 1.00 92.44 276 LEU A C 1
ATOM 2207 O O . LEU A 1 276 ? 17.532 -5.252 -6.145 1.00 92.44 276 LEU A O 1
ATOM 2211 N N . ARG A 1 277 ? 16.767 -3.512 -7.350 1.00 92.31 277 ARG A N 1
ATOM 2212 C CA . ARG A 1 277 ? 16.002 -4.280 -8.321 1.00 92.31 277 ARG A CA 1
ATOM 2213 C C . ARG A 1 277 ? 15.984 -3.541 -9.643 1.00 92.31 277 ARG A C 1
ATOM 2215 O O . ARG A 1 277 ? 15.879 -2.314 -9.664 1.00 92.31 277 ARG A O 1
ATOM 2222 N N . ILE A 1 278 ? 16.105 -4.288 -10.728 1.00 95.44 278 ILE A N 1
ATOM 2223 C CA . ILE A 1 278 ? 16.109 -3.755 -12.082 1.00 95.44 278 ILE A CA 1
ATOM 2224 C C . ILE A 1 278 ? 15.116 -4.581 -12.884 1.00 95.44 278 ILE A C 1
ATOM 2226 O O . ILE A 1 278 ? 15.226 -5.802 -12.956 1.00 95.44 278 ILE A O 1
ATOM 2230 N N . GLU A 1 279 ? 14.156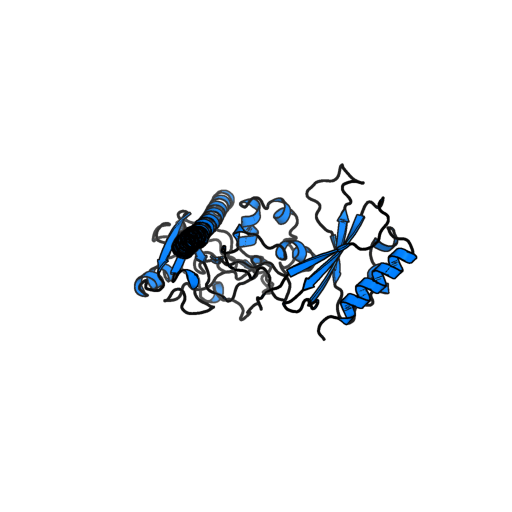 -3.907 -13.488 1.00 95.12 279 GLU A N 1
ATOM 2231 C CA . GLU A 1 279 ? 13.128 -4.525 -14.311 1.00 95.12 279 GLU A CA 1
ATOM 2232 C C . GLU A 1 279 ? 13.069 -3.810 -15.650 1.00 95.12 279 GLU A C 1
ATOM 2234 O O . GLU A 1 279 ? 13.282 -2.599 -15.732 1.00 95.12 279 GLU A O 1
ATOM 2239 N N . VAL A 1 280 ? 12.806 -4.554 -16.713 1.00 96.12 280 VAL A N 1
ATOM 2240 C CA . VAL A 1 280 ? 12.707 -4.003 -18.060 1.00 96.12 280 VAL A CA 1
ATOM 2241 C C . VAL A 1 280 ? 11.275 -4.150 -18.534 1.00 96.12 280 VAL A C 1
ATOM 2243 O O . VAL A 1 280 ? 10.686 -5.228 -18.449 1.00 96.12 280 VAL A O 1
ATOM 2246 N N . TYR A 1 281 ? 10.729 -3.052 -19.037 1.00 95.06 281 TYR A N 1
ATOM 2247 C CA . TYR A 1 281 ? 9.361 -2.964 -19.520 1.00 95.06 281 TYR A CA 1
ATOM 2248 C C . TYR A 1 281 ? 9.335 -2.391 -20.934 1.00 95.06 281 TYR A C 1
ATOM 2250 O O . TYR A 1 281 ? 10.234 -1.648 -21.348 1.00 95.06 281 TYR A O 1
ATOM 2258 N N . SER A 1 282 ? 8.263 -2.703 -21.650 1.00 94.06 282 SER A N 1
ATOM 2259 C CA . SER A 1 282 ? 7.838 -1.959 -22.830 1.00 94.06 282 SER A CA 1
ATOM 2260 C C . SER A 1 282 ? 6.487 -1.310 -22.594 1.00 94.06 282 SER A C 1
ATOM 2262 O O . SER A 1 282 ? 5.649 -1.843 -21.876 1.00 94.06 282 SER A O 1
ATOM 2264 N N . GLU A 1 283 ? 6.240 -0.182 -23.234 1.00 91.00 283 GLU A N 1
ATOM 2265 C CA . GLU A 1 283 ? 4.925 0.437 -23.285 1.00 91.00 283 GLU A CA 1
ATOM 2266 C C . GLU A 1 283 ? 4.634 0.928 -24.694 1.00 91.00 283 GLU A C 1
ATOM 2268 O O . GLU A 1 283 ? 5.534 1.250 -25.469 1.00 91.00 283 GLU A O 1
ATOM 2273 N N . VAL A 1 284 ? 3.354 1.009 -25.029 1.00 89.62 284 VAL A N 1
ATOM 2274 C CA . VAL A 1 284 ? 2.944 1.506 -26.335 1.00 89.62 284 VAL A CA 1
ATOM 2275 C C . VAL A 1 284 ? 3.305 2.977 -26.477 1.00 89.62 284 VAL A C 1
ATOM 2277 O O . VAL A 1 284 ? 2.950 3.810 -25.642 1.00 89.62 284 VAL A O 1
ATOM 2280 N N . ASN A 1 285 ? 3.897 3.309 -27.618 1.00 88.50 285 ASN A N 1
ATOM 2281 C CA . ASN A 1 285 ? 4.055 4.680 -28.054 1.00 88.50 285 ASN A CA 1
ATOM 2282 C C . ASN A 1 285 ? 2.713 5.247 -28.552 1.00 88.50 285 ASN A C 1
ATOM 2284 O O . ASN A 1 285 ? 2.347 5.093 -29.720 1.00 88.50 285 ASN A O 1
ATOM 2288 N N . LEU A 1 286 ? 1.963 5.904 -27.664 1.00 84.81 286 LEU A N 1
ATOM 2289 C CA . LEU A 1 286 ? 0.647 6.475 -27.986 1.00 84.81 286 LEU A CA 1
ATOM 2290 C C . LEU A 1 286 ? 0.700 7.570 -29.064 1.00 84.81 286 LEU A C 1
ATOM 2292 O O . LEU A 1 286 ? -0.316 7.825 -29.706 1.00 84.81 286 LEU A O 1
ATOM 2296 N N . GLU A 1 287 ? 1.857 8.204 -29.288 1.00 86.12 287 GLU A N 1
ATOM 2297 C CA . GLU A 1 287 ? 2.021 9.162 -30.390 1.00 86.12 287 GLU A CA 1
ATOM 2298 C C . GLU A 1 287 ? 1.976 8.467 -31.755 1.00 86.12 287 GLU A C 1
ATOM 2300 O O . GLU A 1 287 ? 1.476 9.037 -32.723 1.00 86.12 287 GLU A O 1
ATOM 2305 N N . GLN A 1 288 ? 2.469 7.228 -31.823 1.00 87.31 288 GLN A N 1
ATOM 2306 C CA . GLN A 1 288 ? 2.510 6.430 -33.049 1.00 87.31 288 GLN A CA 1
ATOM 2307 C C . GLN A 1 288 ? 1.268 5.553 -33.217 1.00 87.31 288 GLN A C 1
ATOM 2309 O O . GLN A 1 288 ? 0.915 5.190 -34.337 1.00 87.31 288 GLN A O 1
ATOM 2314 N N . VAL A 1 289 ? 0.573 5.240 -32.120 1.00 84.69 289 VAL A N 1
ATOM 2315 C CA . VAL A 1 289 ? -0.630 4.401 -32.139 1.00 84.69 289 VAL A CA 1
ATOM 2316 C C . VAL A 1 289 ? -1.781 5.068 -31.361 1.00 84.69 289 VAL A C 1
ATOM 2318 O O . VAL A 1 289 ? -2.141 4.628 -30.265 1.00 84.69 289 VAL A O 1
ATOM 2321 N N . PRO A 1 290 ? -2.386 6.135 -31.917 1.00 80.19 290 PRO A N 1
ATOM 2322 C CA . PRO A 1 290 ? -3.353 6.976 -31.203 1.00 80.19 290 PRO A CA 1
ATOM 2323 C C . PRO A 1 290 ? -4.701 6.292 -30.929 1.00 80.19 290 PRO A C 1
ATOM 2325 O O . PRO A 1 290 ? -5.421 6.701 -30.019 1.00 80.19 290 PRO A O 1
ATOM 2328 N N . ASP A 1 291 ? -5.038 5.245 -31.687 1.00 84.75 291 ASP A N 1
ATOM 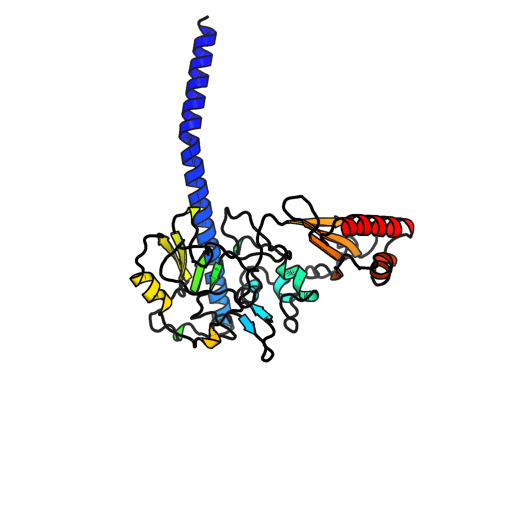2329 C CA . ASP A 1 291 ? -6.327 4.545 -31.599 1.00 84.75 291 ASP A CA 1
ATOM 2330 C C . ASP A 1 291 ? -6.351 3.425 -30.540 1.00 84.75 291 ASP A C 1
ATOM 2332 O O . ASP A 1 291 ? -7.349 2.710 -30.406 1.00 84.75 291 ASP A O 1
ATOM 2336 N N . LEU A 1 292 ? -5.267 3.236 -29.777 1.00 75.06 292 LEU A N 1
ATOM 2337 C CA . LEU A 1 292 ? -5.213 2.184 -28.764 1.00 75.06 292 LEU A CA 1
ATOM 2338 C C . LEU A 1 292 ? -6.052 2.513 -27.517 1.00 75.06 292 LEU A C 1
ATOM 2340 O O . LEU A 1 292 ? -6.137 3.670 -27.092 1.00 75.06 292 LEU A O 1
ATOM 2344 N N . PRO A 1 293 ? -6.647 1.494 -26.865 1.00 69.25 293 PRO A N 1
ATOM 2345 C CA . PRO A 1 293 ? -7.358 1.694 -25.611 1.00 69.25 293 PRO A CA 1
ATOM 2346 C C . PRO A 1 293 ? -6.413 2.255 -24.544 1.00 69.25 293 PRO A C 1
ATOM 2348 O O . PRO A 1 293 ? -5.372 1.663 -24.261 1.00 69.25 293 PRO A O 1
ATOM 2351 N N . LYS A 1 294 ? -6.825 3.340 -23.876 1.00 63.50 294 LYS A N 1
ATOM 2352 C CA . LYS A 1 294 ? -6.066 3.975 -22.777 1.00 63.50 294 LYS A CA 1
ATOM 2353 C C . LYS A 1 294 ? -5.736 3.037 -21.607 1.00 63.50 294 LYS A C 1
ATOM 2355 O O . LYS A 1 294 ? -4.871 3.350 -20.803 1.00 63.50 294 LYS A O 1
ATOM 2360 N N . LEU A 1 295 ? -6.421 1.897 -21.522 1.00 64.25 295 LEU A N 1
ATOM 2361 C CA . LEU A 1 295 ? -6.245 0.878 -20.488 1.00 64.25 295 LEU A CA 1
ATOM 2362 C C . LEU A 1 295 ? -4.962 0.047 -20.643 1.00 64.25 295 LEU A C 1
ATOM 2364 O O . LEU A 1 295 ? -4.623 -0.712 -19.734 1.00 64.25 295 LEU A O 1
ATOM 2368 N N . ARG A 1 296 ? -4.245 0.145 -21.771 1.00 74.00 296 ARG A N 1
ATOM 2369 C CA . ARG A 1 296 ? -3.004 -0.611 -21.964 1.00 74.00 296 ARG A CA 1
ATOM 2370 C C . ARG A 1 296 ? -1.870 0.031 -21.165 1.00 74.00 296 ARG A C 1
ATOM 2372 O O . ARG A 1 296 ? -1.413 1.117 -21.499 1.00 74.00 296 ARG A O 1
ATOM 2379 N N . GLY A 1 297 ? -1.442 -0.634 -20.095 1.00 77.25 297 GLY A N 1
ATOM 2380 C CA . GLY A 1 297 ? -0.247 -0.240 -19.348 1.00 77.25 297 GLY A CA 1
ATOM 2381 C C . GLY A 1 297 ? 1.014 -0.962 -19.830 1.00 77.25 297 GLY A C 1
ATOM 2382 O O . GLY A 1 297 ? 0.959 -1.642 -20.854 1.00 77.25 297 GLY A O 1
ATOM 2383 N N . PRO A 1 298 ? 2.137 -0.818 -19.106 1.00 88.38 298 PRO A N 1
ATOM 2384 C CA . PRO A 1 298 ? 3.401 -1.417 -19.509 1.00 88.38 298 PRO A CA 1
ATOM 2385 C C . PRO A 1 298 ? 3.349 -2.947 -19.473 1.00 88.38 298 PRO A C 1
ATOM 2387 O O . PRO A 1 298 ? 2.753 -3.534 -18.565 1.00 88.38 298 PRO A O 1
ATOM 2390 N N . ASP A 1 299 ? 4.009 -3.546 -20.456 1.00 89.62 299 ASP A N 1
ATOM 2391 C CA . ASP A 1 299 ? 4.250 -4.973 -20.622 1.00 89.62 299 ASP A CA 1
ATOM 2392 C C . ASP A 1 299 ? 5.606 -5.307 -19.966 1.00 89.62 299 ASP A C 1
ATOM 2394 O O . ASP A 1 299 ? 6.638 -4.718 -20.304 1.00 89.62 299 ASP A O 1
ATOM 2398 N N . PHE A 1 300 ? 5.603 -6.218 -18.989 1.00 91.75 300 PHE A N 1
ATOM 2399 C CA . PHE A 1 300 ? 6.823 -6.710 -18.341 1.00 91.75 300 PHE A CA 1
ATOM 2400 C C . PHE A 1 300 ? 7.636 -7.559 -19.323 1.00 91.75 300 PHE A C 1
ATOM 2402 O O . PHE A 1 300 ? 7.076 -8.418 -20.004 1.00 91.75 300 PHE A O 1
ATOM 2409 N N . LEU A 1 301 ? 8.948 -7.324 -19.398 1.00 93.81 301 LEU A N 1
ATOM 2410 C CA . LEU A 1 301 ? 9.839 -8.075 -20.282 1.00 93.81 301 LEU A CA 1
ATOM 2411 C C . LEU A 1 301 ? 10.708 -9.062 -19.504 1.00 93.81 301 LEU A C 1
ATOM 2413 O O . LEU A 1 301 ? 10.660 -10.256 -19.784 1.00 93.81 301 LEU A O 1
ATOM 2417 N N . PHE A 1 302 ? 11.518 -8.576 -18.561 1.00 94.19 302 PHE A N 1
ATOM 2418 C CA . PHE A 1 302 ? 12.369 -9.420 -17.716 1.00 94.19 302 PHE A CA 1
ATOM 2419 C C . PHE A 1 302 ? 12.922 -8.655 -16.504 1.00 94.19 302 PHE A C 1
ATOM 2421 O O . PHE A 1 302 ? 13.016 -7.424 -16.511 1.00 94.19 302 PHE A O 1
ATOM 2428 N N . VAL A 1 303 ? 13.333 -9.399 -15.472 1.00 93.44 303 VAL A N 1
ATOM 2429 C CA . VAL A 1 303 ? 14.139 -8.887 -14.351 1.00 93.44 303 VAL A CA 1
ATOM 2430 C C . VAL A 1 303 ? 15.621 -9.013 -14.701 1.00 93.44 303 VAL A C 1
ATOM 2432 O O . VAL A 1 303 ? 16.036 -10.001 -15.300 1.00 93.44 303 VAL A O 1
ATOM 2435 N N . VAL A 1 304 ? 16.423 -8.029 -14.299 1.00 94.75 304 VAL A N 1
ATOM 2436 C CA . VAL A 1 304 ? 17.885 -8.127 -14.296 1.00 94.75 304 VAL A CA 1
ATOM 2437 C C . VAL A 1 304 ? 18.356 -8.428 -12.879 1.00 94.75 304 VAL A C 1
ATOM 2439 O O . VAL A 1 304 ? 18.300 -7.573 -11.995 1.00 94.75 304 VAL A O 1
ATOM 2442 N N . ASP A 1 305 ? 18.832 -9.652 -12.682 1.00 92.38 305 ASP A N 1
ATOM 2443 C CA . ASP A 1 305 ? 19.562 -10.091 -11.495 1.00 92.38 305 ASP A CA 1
ATOM 2444 C C . ASP A 1 305 ? 21.073 -10.182 -11.776 1.00 92.38 305 ASP A C 1
ATOM 2446 O O . ASP A 1 305 ? 21.531 -9.937 -12.892 1.00 92.38 305 ASP A O 1
ATOM 2450 N N . LYS A 1 306 ? 21.871 -10.556 -10.772 1.00 91.25 306 LYS A N 1
ATOM 2451 C CA . LYS A 1 306 ? 23.334 -10.703 -10.891 1.00 91.25 306 LYS A CA 1
ATOM 2452 C C . LYS A 1 306 ? 23.800 -11.717 -11.942 1.00 91.25 306 LYS A C 1
ATOM 2454 O O . LYS A 1 306 ? 24.920 -11.596 -12.427 1.00 91.25 306 LYS A O 1
ATOM 2459 N N . ASN A 1 307 ? 22.971 -12.703 -12.272 1.00 92.69 307 ASN A N 1
ATOM 2460 C CA . ASN A 1 307 ? 23.314 -13.833 -13.136 1.00 92.69 307 ASN A CA 1
ATOM 2461 C C . ASN A 1 307 ? 22.660 -13.744 -14.521 1.00 92.69 307 ASN A C 1
ATOM 2463 O O . ASN A 1 307 ? 22.897 -14.603 -15.368 1.00 92.69 307 ASN A O 1
ATOM 2467 N N . THR A 1 308 ? 21.835 -12.726 -14.755 1.00 94.12 308 THR A N 1
ATOM 2468 C CA . THR A 1 308 ? 21.105 -12.538 -16.005 1.00 94.12 308 THR A CA 1
ATOM 2469 C C . THR A 1 308 ? 22.087 -12.301 -17.150 1.00 94.12 308 THR A C 1
ATOM 2471 O O . THR A 1 308 ? 22.846 -11.329 -17.135 1.00 94.12 308 THR A O 1
ATOM 2474 N N . ASP A 1 309 ? 22.056 -13.144 -18.182 1.00 96.25 309 ASP A N 1
ATOM 2475 C CA . ASP A 1 309 ? 22.733 -12.824 -19.437 1.00 96.25 309 ASP A CA 1
ATOM 2476 C C . ASP A 1 309 ? 21.945 -11.713 -20.140 1.00 96.25 309 ASP A C 1
ATOM 2478 O O . ASP A 1 309 ? 20.923 -11.946 -20.782 1.00 96.25 309 ASP A O 1
ATOM 2482 N N . ILE A 1 310 ? 22.419 -10.474 -19.991 1.00 96.56 310 ILE A N 1
ATOM 2483 C CA . ILE A 1 310 ? 21.771 -9.285 -20.556 1.00 96.56 310 ILE A CA 1
ATOM 2484 C C . ILE A 1 310 ? 21.605 -9.393 -22.074 1.00 96.56 310 ILE A C 1
ATOM 2486 O O . ILE A 1 310 ? 20.607 -8.919 -22.616 1.00 96.56 310 ILE A O 1
ATOM 2490 N N . ALA A 1 311 ? 22.578 -9.980 -22.775 1.00 94.06 311 ALA A N 1
ATOM 2491 C CA . ALA A 1 311 ? 22.504 -10.080 -24.225 1.00 94.06 311 ALA A CA 1
ATOM 2492 C C . ALA A 1 311 ? 21.410 -11.073 -24.627 1.00 94.06 311 ALA A C 1
ATOM 2494 O O . ALA A 1 311 ? 20.580 -10.741 -25.472 1.00 94.06 311 ALA A O 1
ATOM 2495 N N . GLU A 1 312 ? 21.370 -12.245 -23.993 1.00 95.69 312 GLU A N 1
ATOM 2496 C CA . GLU A 1 312 ? 20.321 -13.242 -24.222 1.00 95.69 312 GLU A CA 1
ATOM 2497 C C . GLU A 1 312 ? 18.935 -12.704 -23.840 1.00 95.69 312 GLU A C 1
ATOM 2499 O O . GLU A 1 312 ? 17.998 -12.794 -24.636 1.00 95.69 312 GLU A O 1
ATOM 2504 N N . ALA A 1 313 ? 18.823 -12.056 -22.677 1.00 95.69 313 ALA A N 1
ATOM 2505 C CA . ALA A 1 313 ? 17.577 -11.483 -22.185 1.00 95.69 313 ALA A CA 1
ATOM 2506 C C . ALA A 1 313 ? 17.014 -10.430 -23.148 1.00 95.69 313 ALA A C 1
ATOM 2508 O O . ALA A 1 313 ? 15.846 -10.508 -23.517 1.00 95.69 313 ALA A O 1
ATOM 2509 N N . ILE A 1 314 ? 17.841 -9.498 -23.644 1.00 95.38 314 ILE A N 1
ATOM 2510 C CA . ILE A 1 314 ? 17.414 -8.520 -24.658 1.00 95.38 314 ILE A CA 1
ATOM 2511 C C . ILE A 1 314 ? 16.937 -9.225 -25.933 1.00 95.38 314 ILE A C 1
ATOM 2513 O O . ILE A 1 314 ? 15.900 -8.842 -26.483 1.00 95.38 314 ILE A O 1
ATOM 2517 N N . GLN A 1 315 ? 17.663 -10.244 -26.407 1.00 94.62 315 GLN A N 1
ATOM 2518 C CA . GLN A 1 315 ? 17.312 -10.966 -27.637 1.00 94.62 315 GLN A CA 1
ATOM 2519 C C . GLN A 1 315 ? 15.990 -11.735 -27.528 1.00 94.62 315 GLN A C 1
ATOM 2521 O O . GLN A 1 315 ? 15.313 -11.920 -28.539 1.00 94.62 315 GLN A O 1
ATOM 2526 N N . ALA A 1 316 ? 15.592 -12.132 -26.319 1.00 94.44 316 ALA A N 1
ATOM 2527 C CA . ALA A 1 316 ? 14.308 -12.776 -26.062 1.00 94.44 316 ALA A CA 1
ATOM 2528 C C . ALA A 1 316 ? 13.102 -11.810 -26.111 1.00 94.44 316 ALA A C 1
ATOM 2530 O O . ALA A 1 316 ? 11.958 -12.263 -26.093 1.00 94.44 316 ALA A O 1
ATOM 2531 N N . THR A 1 317 ? 13.325 -10.492 -26.195 1.00 94.50 317 THR A N 1
ATOM 2532 C CA . THR A 1 317 ? 12.253 -9.477 -26.204 1.00 94.50 317 THR A CA 1
ATOM 2533 C C . THR A 1 317 ? 11.894 -8.970 -27.606 1.00 94.50 317 THR A C 1
ATOM 2535 O O . THR A 1 317 ? 12.453 -9.381 -28.623 1.00 94.50 317 THR A O 1
ATOM 2538 N N . SER A 1 318 ? 10.955 -8.020 -27.681 1.00 93.06 318 SER A N 1
ATOM 2539 C CA . SER A 1 318 ? 10.659 -7.267 -28.904 1.00 93.06 318 SER A CA 1
ATOM 2540 C C . SER A 1 318 ? 11.641 -6.123 -29.190 1.00 93.06 318 SER A C 1
ATOM 2542 O O . SER A 1 318 ? 11.645 -5.624 -30.316 1.00 93.06 318 SER A O 1
ATOM 2544 N N . LEU A 1 319 ? 12.499 -5.733 -28.236 1.00 93.88 319 LEU A N 1
ATOM 2545 C CA . LEU A 1 319 ? 13.431 -4.606 -28.376 1.00 93.88 319 LEU A CA 1
ATOM 2546 C C . LEU A 1 319 ? 14.350 -4.705 -2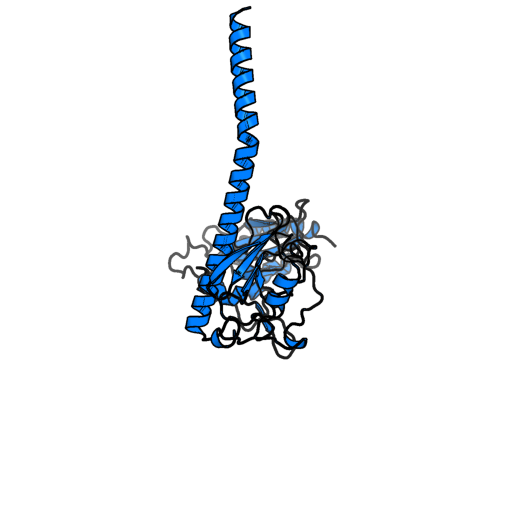9.613 1.00 93.88 319 LEU A C 1
ATOM 2548 O O . LEU A 1 319 ? 14.498 -3.694 -30.300 1.00 93.88 319 LEU A O 1
ATOM 2552 N N . PRO A 1 320 ? 14.901 -5.879 -29.996 1.00 95.50 320 PRO A N 1
ATOM 2553 C CA . PRO A 1 320 ? 15.724 -6.005 -31.203 1.00 95.50 320 PRO A CA 1
ATOM 2554 C C . PRO A 1 320 ? 15.009 -5.658 -32.511 1.00 95.50 320 PRO A C 1
ATOM 2556 O O . PRO A 1 320 ? 15.663 -5.339 -33.499 1.00 95.50 320 PRO A O 1
ATOM 2559 N N . LYS A 1 321 ? 13.671 -5.709 -32.538 1.00 92.75 321 LYS A N 1
ATOM 2560 C CA . LYS A 1 321 ? 12.873 -5.312 -33.710 1.00 92.75 321 LYS A CA 1
ATOM 2561 C C . LYS A 1 321 ? 12.693 -3.797 -33.807 1.00 92.75 321 LYS A C 1
ATOM 2563 O O . LYS A 1 321 ? 12.304 -3.304 -34.859 1.00 92.75 321 LYS A O 1
ATOM 2568 N N . SER A 1 322 ? 12.949 -3.081 -32.716 1.00 91.69 322 SER A N 1
ATOM 2569 C CA . SER A 1 322 ? 12.680 -1.653 -32.555 1.00 91.69 322 SER A CA 1
ATOM 2570 C C . SER A 1 322 ? 13.951 -0.840 -32.313 1.00 91.69 322 SER A C 1
ATOM 2572 O O . SER A 1 322 ? 13.845 0.323 -31.952 1.00 91.69 322 SER A O 1
ATOM 2574 N N . ALA A 1 323 ? 15.144 -1.419 -32.463 1.00 93.88 323 ALA A N 1
ATOM 2575 C CA . ALA A 1 323 ? 16.408 -0.740 -32.192 1.00 93.88 323 ALA A CA 1
ATOM 2576 C C . ALA A 1 323 ? 17.499 -1.166 -33.186 1.00 93.88 323 ALA A C 1
ATOM 2578 O O . ALA A 1 323 ? 17.564 -2.321 -33.606 1.00 93.88 323 ALA A O 1
ATOM 2579 N N . SER A 1 324 ? 18.377 -0.231 -33.553 1.00 94.75 324 SER A N 1
ATOM 2580 C CA . SER A 1 324 ? 19.562 -0.516 -34.366 1.00 94.75 324 SER A CA 1
ATOM 2581 C C . SER A 1 324 ? 20.603 -1.325 -33.572 1.00 94.75 324 SER A C 1
ATOM 2583 O O . SER A 1 324 ? 20.587 -1.309 -32.339 1.00 94.75 324 SER A O 1
ATOM 2585 N N . PRO A 1 325 ? 21.566 -1.997 -34.234 1.00 95.00 325 PRO A N 1
ATOM 2586 C CA . PRO A 1 325 ? 22.640 -2.706 -33.534 1.00 95.00 325 PRO A CA 1
ATOM 2587 C C . PRO A 1 325 ? 23.437 -1.823 -32.558 1.00 95.00 325 PRO A C 1
ATOM 2589 O O . PRO A 1 325 ? 23.790 -2.278 -31.473 1.00 95.00 325 PRO A O 1
ATOM 2592 N N . GLU A 1 326 ? 23.668 -0.554 -32.906 1.00 95.31 326 GLU A N 1
ATOM 2593 C CA . GLU A 1 326 ? 24.354 0.418 -32.041 1.00 95.31 326 GLU A CA 1
ATOM 2594 C C . GLU A 1 326 ? 23.512 0.769 -30.804 1.00 95.31 326 GLU A C 1
ATOM 2596 O O . GLU A 1 326 ? 24.027 0.799 -29.687 1.00 95.31 326 GLU A O 1
ATOM 2601 N N . GLN A 1 327 ? 22.200 0.967 -30.984 1.00 95.62 327 GLN A N 1
ATOM 2602 C CA . GLN A 1 327 ? 21.266 1.220 -29.881 1.00 95.62 327 GLN A CA 1
ATOM 2603 C C . GLN A 1 327 ? 21.159 0.007 -28.948 1.00 95.62 327 GLN A C 1
ATOM 2605 O O . GLN A 1 327 ? 21.163 0.160 -27.729 1.00 95.62 327 GLN A O 1
ATOM 2610 N N . LEU A 1 328 ? 21.116 -1.210 -29.503 1.00 95.56 328 LEU A N 1
ATOM 2611 C CA . LEU A 1 328 ? 21.106 -2.449 -28.721 1.00 95.56 328 LEU A CA 1
ATOM 2612 C C . LEU A 1 328 ? 22.387 -2.623 -27.910 1.00 95.56 328 LEU A C 1
ATOM 2614 O O . LEU A 1 328 ? 22.315 -3.006 -26.743 1.00 95.56 328 LEU A O 1
ATOM 2618 N N . GLN A 1 329 ? 23.544 -2.309 -28.496 1.00 95.88 329 GLN A N 1
ATOM 2619 C CA . GLN A 1 329 ? 24.808 -2.331 -27.771 1.00 95.88 329 GLN A CA 1
ATOM 2620 C C . GLN A 1 329 ? 24.793 -1.329 -26.610 1.00 95.88 329 GLN A C 1
ATOM 2622 O O . GLN A 1 329 ? 25.117 -1.705 -25.485 1.00 95.88 329 GLN A O 1
ATOM 2627 N N . HIS A 1 330 ? 24.347 -0.094 -26.851 1.00 96.50 330 HIS A N 1
ATOM 2628 C CA . HIS A 1 330 ? 24.229 0.916 -25.801 1.00 96.50 330 HIS A CA 1
ATOM 2629 C C . HIS A 1 330 ? 23.286 0.477 -24.669 1.00 96.50 330 HIS A C 1
ATOM 2631 O O . HIS A 1 330 ? 23.614 0.612 -23.491 1.00 96.50 330 HIS A O 1
ATOM 2637 N N . ASN A 1 331 ? 22.127 -0.090 -25.012 1.00 97.06 331 ASN A N 1
ATOM 2638 C CA . ASN A 1 331 ? 21.167 -0.601 -24.034 1.00 97.06 331 ASN A CA 1
ATOM 2639 C C . ASN A 1 331 ? 21.756 -1.744 -23.199 1.00 97.06 331 ASN A C 1
ATOM 2641 O O . ASN A 1 331 ? 21.569 -1.779 -21.983 1.00 97.06 331 ASN A O 1
ATOM 2645 N N . ALA A 1 332 ? 22.492 -2.659 -23.834 1.00 96.75 332 ALA A N 1
ATOM 2646 C CA . ALA A 1 332 ? 23.162 -3.751 -23.141 1.00 96.75 332 ALA A CA 1
ATOM 2647 C C . ALA A 1 332 ? 24.256 -3.238 -22.192 1.00 96.75 332 ALA A C 1
ATOM 2649 O O . ALA A 1 332 ? 24.366 -3.728 -21.072 1.00 96.75 332 ALA A O 1
ATOM 2650 N N . GLU A 1 333 ? 25.047 -2.245 -22.607 1.00 97.12 333 GLU A N 1
ATOM 2651 C CA . GLU A 1 333 ? 26.061 -1.603 -21.758 1.00 97.12 333 GLU A CA 1
ATOM 2652 C C . GLU A 1 333 ? 25.430 -0.899 -20.549 1.00 97.12 333 GLU A C 1
ATOM 2654 O O . GLU A 1 333 ? 25.914 -1.053 -19.426 1.00 97.12 333 GLU A O 1
ATOM 2659 N N . LEU A 1 334 ? 24.313 -0.192 -20.750 1.00 96.69 334 LEU A N 1
ATOM 2660 C CA . LEU A 1 334 ? 23.557 0.433 -19.666 1.00 96.69 334 LEU A CA 1
ATOM 2661 C C . LEU A 1 334 ? 23.064 -0.604 -18.647 1.00 96.69 334 LEU A C 1
ATOM 2663 O O . LEU A 1 334 ? 23.277 -0.438 -17.445 1.00 96.69 334 LEU A O 1
ATOM 2667 N N . LEU A 1 335 ? 22.414 -1.671 -19.117 1.00 96.62 335 LEU A N 1
ATOM 2668 C CA . LEU A 1 335 ? 21.883 -2.720 -18.246 1.00 96.62 335 LEU A CA 1
ATOM 2669 C C . LEU A 1 335 ? 22.997 -3.459 -17.498 1.00 96.62 335 LEU A C 1
ATOM 2671 O O . LEU A 1 335 ? 22.846 -3.707 -16.305 1.00 96.62 335 LEU A O 1
ATOM 2675 N N . LYS A 1 336 ? 24.139 -3.725 -18.146 1.00 96.44 336 LYS A N 1
ATOM 2676 C CA . LYS A 1 336 ? 25.326 -4.298 -17.490 1.00 96.44 336 LYS A CA 1
ATOM 2677 C C . LYS A 1 336 ? 25.869 -3.388 -16.388 1.00 96.44 336 LYS A C 1
ATOM 2679 O O . LYS A 1 336 ? 26.120 -3.860 -15.285 1.00 96.44 336 LYS A O 1
ATOM 2684 N N . ASN A 1 337 ? 25.979 -2.081 -16.635 1.00 95.12 337 ASN A N 1
ATOM 2685 C CA . ASN A 1 337 ? 26.430 -1.131 -15.612 1.00 95.12 337 ASN A CA 1
ATOM 2686 C C . ASN A 1 337 ? 25.506 -1.122 -14.381 1.00 95.12 337 ASN A C 1
ATOM 2688 O O . ASN A 1 337 ? 25.971 -1.057 -13.243 1.00 95.12 337 ASN A O 1
ATOM 2692 N N . LEU A 1 338 ? 24.191 -1.198 -14.602 1.00 94.94 338 LEU A N 1
ATOM 2693 C CA . LEU A 1 338 ? 23.218 -1.288 -13.515 1.00 94.94 338 LEU A CA 1
ATOM 2694 C C . LEU A 1 338 ? 23.322 -2.634 -12.779 1.00 94.94 338 LEU A C 1
ATOM 2696 O O . LEU A 1 338 ? 23.340 -2.646 -11.548 1.00 94.94 338 LEU A O 1
ATOM 2700 N N . GLN A 1 339 ? 23.445 -3.741 -13.515 1.00 95.81 339 GLN A N 1
ATOM 2701 C CA . GLN A 1 339 ? 23.591 -5.100 -12.985 1.00 95.81 339 GLN A CA 1
ATOM 2702 C C . GLN A 1 339 ? 24.824 -5.243 -12.079 1.00 95.81 339 GLN A C 1
ATOM 2704 O O . GLN A 1 339 ? 24.735 -5.807 -10.988 1.00 95.81 339 GLN A O 1
ATOM 2709 N N . GLU A 1 340 ? 25.968 -4.684 -12.482 1.00 94.38 340 GLU A N 1
ATOM 2710 C CA . GLU A 1 340 ? 27.211 -4.711 -11.698 1.00 94.38 340 GLU A CA 1
ATOM 2711 C C . GLU A 1 340 ? 27.041 -4.068 -10.312 1.00 94.38 340 GLU A C 1
ATOM 2713 O O . GLU A 1 340 ? 27.639 -4.522 -9.335 1.00 94.38 340 GLU A O 1
ATOM 2718 N N . ARG A 1 341 ? 26.175 -3.054 -10.206 1.00 93.31 341 ARG A N 1
ATOM 2719 C CA . ARG A 1 341 ? 25.914 -2.291 -8.975 1.00 93.31 341 ARG A CA 1
ATOM 2720 C C . ARG A 1 341 ? 24.883 -2.927 -8.038 1.00 93.31 341 ARG A C 1
ATOM 2722 O O . ARG A 1 341 ? 24.696 -2.405 -6.934 1.00 93.31 341 ARG A O 1
ATOM 2729 N N . LEU A 1 342 ? 24.204 -4.000 -8.455 1.00 92.12 342 LEU A N 1
ATOM 2730 C CA . LEU A 1 342 ? 23.284 -4.738 -7.582 1.00 92.12 342 LEU A CA 1
ATOM 2731 C C . LEU A 1 342 ? 24.023 -5.248 -6.326 1.00 92.12 342 LEU A C 1
ATOM 2733 O O . LEU A 1 342 ? 25.241 -5.441 -6.373 1.00 92.12 342 LEU A O 1
ATOM 2737 N N . PRO A 1 343 ? 23.342 -5.460 -5.192 1.00 87.81 343 PRO A N 1
ATOM 2738 C CA . PRO A 1 343 ? 23.911 -6.228 -4.087 1.00 87.81 343 PRO A CA 1
ATOM 2739 C C . PRO A 1 343 ? 24.141 -7.694 -4.499 1.00 87.81 343 PRO A C 1
ATOM 2741 O O . PRO A 1 343 ? 23.496 -8.176 -5.433 1.00 87.81 343 PRO A O 1
ATOM 2744 N N . ASP A 1 344 ? 25.090 -8.358 -3.837 1.00 78.69 344 ASP A N 1
ATOM 2745 C CA . ASP A 1 344 ? 25.407 -9.782 -4.048 1.00 78.69 344 ASP A CA 1
ATOM 2746 C C . ASP A 1 344 ? 24.330 -10.729 -3.505 1.00 78.69 344 ASP A C 1
ATOM 2748 O O . ASP A 1 344 ? 23.703 -10.391 -2.470 1.00 78.69 344 ASP A O 1
#

InterPro domains:
  IPR011453 Domain of unknown function DUF1559 [PF07596] (28-131)
  IPR045584 Pilin-like [SSF54523] (7-104)

Foldseek 3Di:
DVVVVVVVVVVVVVVVVVVVVVVVVVVVVVVVLQVVLLVLLLLVLQLQVVLCVVQVFGFAQFEADPVRQGAWGSLLSSCVSNVNVLLNVQDDSVDHCCDPSNPVSQLDFDPSQDRPPDQWQAFLVRGGWGQKAFQLQRHWYPHGHGQVQQVVHQVLAFTMWGFQALIDRSGGSLRHDQQAQFAPPDRRHGAHVVVQWIWTQTNVSDIDTDHRPPGSVSSVSNRPGDPGDDPVRNDDDPDGTHIANKDWDWDWADFAPLDQKTKIWIFIAHPVRQTAWIWIWIFGPCVNVVPDDPSGDIDTQDIQELPDPLLVSCVSDCRVVGHDPVSSVVRSVVSVVNRVRHDD

Organism: NCBI:txid2608982

Sequence (344 aa):
MQRWISVIVVLLLIILVIGLMMPAVEQTRQEARRSQSKYNLKQIGLAVHNYHDAHKCLPPGGVIREDDVSMHGWITMLLPYLDQSDDYSRINFSEPWDQDENRAIYEKSRPVFIIPGNFSRFTSQGYGLTNYLGNPNLLYRNSNVSIEQMSNGTSHTWLAGEVAGNFQPWGYPFNWRPLGTKLCGGPNSFGHPPWQGGHLLFADGSVTFFSENTSDVILEKFAAAPPVPTAEQTQVPDRTFETGDFSWHNQSLQSDPQAEQLYYVHVLRGQTDQPLRIEVYSEVNLEQVPDLPKLRGPDFLFVVDKNTDIAEAIQATSLPKSASPEQLQHNAELLKNLQERLPD